Protein AF-A0A357TEI5-F1 (afdb_monomer)

Structure (mmCIF, N/CA/C/O backbone):
data_AF-A0A357TEI5-F1
#
_entry.id   AF-A0A357TEI5-F1
#
loop_
_atom_site.group_PDB
_atom_site.id
_atom_site.type_symbol
_atom_site.label_atom_id
_atom_site.label_alt_id
_atom_site.label_comp_id
_atom_site.label_asym_id
_atom_site.label_entity_id
_atom_site.label_seq_id
_atom_site.pdbx_PDB_ins_code
_atom_site.Cartn_x
_atom_site.Cartn_y
_atom_site.Cartn_z
_atom_site.occupancy
_atom_site.B_iso_or_equiv
_atom_site.auth_seq_id
_atom_site.auth_comp_id
_atom_site.auth_asym_id
_atom_site.auth_atom_id
_atom_site.pdbx_PDB_model_num
ATOM 1 N N . MET A 1 1 ? 3.317 -2.578 17.917 1.00 68.00 1 MET A N 1
ATOM 2 C CA . MET A 1 1 ? 2.666 -2.015 16.710 1.00 68.00 1 MET A CA 1
ATOM 3 C C . MET A 1 1 ? 1.434 -1.267 17.179 1.00 68.00 1 MET A C 1
ATOM 5 O O . MET A 1 1 ? 0.611 -1.862 17.867 1.00 68.00 1 MET A O 1
ATOM 9 N N . PHE A 1 2 ? 1.323 0.017 16.832 1.00 76.81 2 PHE A N 1
ATOM 10 C CA . PHE A 1 2 ? 0.254 0.915 17.295 1.00 76.81 2 PHE A CA 1
ATOM 11 C C . PHE A 1 2 ? 0.151 0.992 18.827 1.00 76.81 2 PHE A C 1
ATOM 13 O O . PHE A 1 2 ? -0.936 0.864 19.393 1.00 76.81 2 PHE A O 1
ATOM 20 N N . ASP A 1 3 ? 1.281 1.166 19.513 1.00 78.12 3 ASP A N 1
ATOM 21 C CA . ASP A 1 3 ? 1.362 1.001 20.970 1.00 78.12 3 ASP A CA 1
ATOM 22 C C . ASP A 1 3 ? 0.471 2.014 21.708 1.00 78.12 3 ASP A C 1
ATOM 24 O O . ASP A 1 3 ? -0.336 1.627 22.551 1.00 78.12 3 ASP A O 1
ATOM 28 N N . ALA A 1 4 ? 0.489 3.287 21.294 1.00 80.00 4 ALA A N 1
ATOM 29 C CA . ALA A 1 4 ? -0.353 4.334 21.880 1.00 80.00 4 ALA A CA 1
ATOM 30 C C . ALA A 1 4 ? -1.865 4.073 21.709 1.00 80.00 4 ALA A C 1
ATOM 32 O O . ALA A 1 4 ? -2.655 4.328 22.623 1.00 80.00 4 ALA A O 1
ATOM 33 N N . LEU A 1 5 ? -2.284 3.551 20.549 1.00 84.31 5 LEU A N 1
ATOM 34 C CA . LEU A 1 5 ? -3.676 3.158 20.310 1.00 84.31 5 LEU A CA 1
ATOM 35 C C . LEU A 1 5 ? -4.036 1.932 21.159 1.00 84.31 5 LEU A C 1
ATOM 37 O O . LEU A 1 5 ? -5.081 1.907 21.809 1.00 84.31 5 LEU A O 1
ATOM 41 N N . SER A 1 6 ? -3.146 0.940 21.186 1.00 86.88 6 SER A N 1
ATOM 42 C CA . SER A 1 6 ? -3.325 -0.309 21.923 1.00 86.88 6 SER A CA 1
ATOM 43 C C . SER A 1 6 ? -3.470 -0.066 23.423 1.00 86.88 6 SER A C 1
ATOM 45 O O . SER A 1 6 ? -4.385 -0.611 24.035 1.00 86.88 6 SER A O 1
ATOM 47 N N . GLU A 1 7 ? -2.641 0.791 24.019 1.00 87.62 7 GLU A N 1
ATOM 48 C CA . GLU A 1 7 ? -2.726 1.147 25.439 1.00 87.62 7 GLU A CA 1
ATOM 49 C C . GLU A 1 7 ? -4.058 1.817 25.793 1.00 87.62 7 GLU A C 1
ATOM 51 O O . GLU A 1 7 ? -4.711 1.439 26.773 1.00 87.62 7 GLU A O 1
ATOM 56 N N . LYS A 1 8 ? -4.502 2.780 24.974 1.00 88.12 8 LYS A N 1
ATOM 57 C CA . LYS A 1 8 ? -5.782 3.472 25.183 1.00 88.12 8 LYS A CA 1
ATOM 58 C C . LYS A 1 8 ? -6.962 2.511 25.068 1.00 88.12 8 LYS A C 1
ATOM 60 O O . LYS A 1 8 ? -7.810 2.488 25.959 1.00 88.12 8 LYS A O 1
ATOM 65 N N . LEU A 1 9 ? -6.982 1.666 24.035 1.00 88.56 9 LEU A N 1
ATOM 66 C CA . LEU A 1 9 ? -8.026 0.652 23.863 1.00 88.56 9 LEU A CA 1
ATOM 67 C C . LEU A 1 9 ? -8.024 -0.362 25.011 1.00 88.56 9 LEU A C 1
ATOM 69 O O . LEU A 1 9 ? -9.081 -0.672 25.555 1.00 88.56 9 LEU A O 1
ATOM 73 N N . GLN A 1 10 ? -6.854 -0.838 25.446 1.00 89.75 10 GLN A N 1
ATOM 74 C CA . GLN A 1 10 ? -6.745 -1.757 26.581 1.00 89.75 10 GLN A CA 1
ATOM 75 C C . GLN A 1 10 ? -7.276 -1.143 27.879 1.00 89.75 10 GLN A C 1
ATOM 77 O O . GLN A 1 10 ? -7.926 -1.843 28.658 1.00 89.75 10 GLN A O 1
ATOM 82 N N . LYS A 1 11 ? -7.028 0.150 28.118 1.00 89.06 11 LYS A N 1
ATOM 83 C CA . LYS A 1 11 ? -7.585 0.867 29.270 1.00 89.06 11 LYS A CA 1
ATOM 84 C C . LYS A 1 11 ? -9.114 0.890 29.215 1.00 89.06 11 LYS A C 1
ATOM 86 O O . LYS A 1 11 ? -9.754 0.479 30.182 1.00 89.06 11 LYS A O 1
ATOM 91 N N . THR A 1 12 ? -9.695 1.267 28.078 1.00 87.44 12 THR A N 1
ATOM 92 C CA . THR A 1 12 ? -11.155 1.276 27.903 1.00 87.44 12 THR A CA 1
ATOM 93 C C . THR A 1 12 ? -11.754 -0.132 28.023 1.00 87.44 12 THR A C 1
ATOM 95 O O . THR A 1 12 ? -12.790 -0.318 28.658 1.00 87.44 12 THR A O 1
ATOM 98 N N . PHE A 1 13 ? -11.076 -1.165 27.511 1.00 88.88 13 PHE A N 1
ATOM 99 C CA . PHE A 1 13 ? -11.525 -2.557 27.638 1.00 88.88 13 PHE A CA 1
ATOM 100 C C . PHE A 1 13 ? -11.488 -3.068 29.080 1.00 88.88 13 PHE A C 1
ATOM 102 O O . PHE A 1 13 ? -12.386 -3.807 29.484 1.00 88.88 13 PHE A O 1
ATOM 109 N N . LYS A 1 14 ? -10.486 -2.676 29.877 1.00 86.94 14 LYS A N 1
ATOM 110 C CA . LYS A 1 14 ? -10.439 -3.000 31.313 1.00 86.94 14 LYS A CA 1
ATOM 111 C C . LYS A 1 14 ? -11.629 -2.392 32.054 1.00 86.94 14 LYS A C 1
ATOM 113 O O . LYS A 1 14 ? -12.269 -3.099 32.828 1.00 86.94 14 LYS A O 1
ATOM 118 N N . ASN A 1 15 ? -11.955 -1.132 31.764 1.00 84.38 15 ASN A N 1
ATOM 119 C CA . ASN A 1 15 ? -13.104 -0.452 32.360 1.00 84.38 15 ASN A CA 1
ATOM 120 C C . ASN A 1 15 ? -14.417 -1.166 32.008 1.00 84.38 15 ASN A C 1
ATOM 122 O O . ASN A 1 15 ? -15.199 -1.478 32.901 1.00 84.38 15 ASN A O 1
ATOM 126 N N . LEU A 1 16 ? -14.616 -1.518 30.733 1.00 83.44 16 LEU A N 1
ATOM 127 C CA . LEU A 1 16 ? -15.805 -2.242 30.267 1.00 83.44 16 LEU A CA 1
ATOM 128 C C . LEU A 1 16 ? -15.968 -3.623 30.915 1.00 83.44 16 LEU A C 1
ATOM 130 O O . LEU A 1 16 ? -17.075 -3.994 31.299 1.00 83.44 16 LEU A O 1
ATOM 134 N N . ARG A 1 17 ? -14.879 -4.389 31.060 1.00 82.19 17 ARG A N 1
ATOM 135 C CA . ARG A 1 17 ? -14.908 -5.728 31.681 1.00 82.19 17 ARG A CA 1
ATOM 136 C C . ARG A 1 17 ? -15.215 -5.698 33.177 1.00 82.19 17 ARG A C 1
ATOM 138 O O . ARG A 1 17 ? -15.738 -6.678 33.695 1.00 82.19 17 ARG A O 1
ATOM 145 N N . GLY A 1 18 ? -14.886 -4.605 33.865 1.00 78.44 18 GLY A N 1
ATOM 146 C CA . GLY A 1 18 ? -15.150 -4.435 35.297 1.00 78.44 18 GLY A CA 1
ATOM 147 C C . GLY A 1 18 ? -16.616 -4.146 35.641 1.00 78.44 18 GLY A C 1
ATOM 148 O O . GLY A 1 18 ? -16.972 -4.132 36.818 1.00 78.44 18 GLY A O 1
ATOM 149 N N . LEU A 1 19 ? -17.474 -3.912 34.642 1.00 71.62 19 LEU A N 1
ATOM 150 C CA . LEU A 1 19 ? -18.879 -3.567 34.850 1.00 71.62 19 LEU A CA 1
ATOM 151 C C . LEU A 1 19 ? -19.749 -4.828 34.976 1.00 71.62 19 LEU A C 1
ATOM 153 O O . LEU A 1 19 ? -19.873 -5.609 34.037 1.00 71.62 19 LEU A O 1
ATOM 157 N N . GLY A 1 20 ? -20.411 -4.993 36.128 1.00 68.00 20 GLY A N 1
ATOM 158 C CA . GLY A 1 20 ? -21.360 -6.093 36.370 1.00 68.00 20 GLY A CA 1
ATOM 159 C C . GLY A 1 20 ? -22.725 -5.927 35.682 1.00 68.00 20 GLY A C 1
ATOM 160 O O . GLY A 1 20 ? -23.444 -6.903 35.495 1.00 68.00 20 GLY A O 1
ATOM 161 N N . LYS A 1 21 ? -23.082 -4.699 35.286 1.00 72.44 21 LYS A N 1
ATOM 162 C CA . LYS A 1 21 ? -24.227 -4.375 34.422 1.00 72.44 21 LYS A CA 1
ATOM 163 C C . LYS A 1 21 ? -23.840 -3.246 33.478 1.00 72.44 21 LYS A C 1
ATOM 165 O O . LYS A 1 21 ? -23.142 -2.313 33.875 1.00 72.44 21 LYS A O 1
ATOM 170 N N . ILE A 1 22 ? -24.328 -3.323 32.246 1.00 75.25 22 ILE A N 1
ATOM 171 C CA . ILE A 1 22 ? -24.156 -2.273 31.247 1.00 75.25 22 ILE A CA 1
ATOM 172 C C . ILE A 1 22 ? -25.401 -1.380 31.241 1.00 75.25 22 ILE A C 1
ATOM 174 O O . ILE A 1 22 ? -26.525 -1.871 31.172 1.00 75.25 22 ILE A O 1
ATOM 178 N N . SER A 1 23 ? -25.187 -0.067 31.310 1.00 77.31 23 SER A N 1
ATOM 179 C CA . SER A 1 23 ? -26.190 0.963 31.032 1.00 77.31 23 SER A CA 1
ATOM 180 C C . SER A 1 23 ? -25.823 1.703 29.747 1.00 77.31 23 SER A C 1
ATOM 182 O O . SER A 1 23 ? -24.646 1.768 29.381 1.00 77.31 23 SER A O 1
ATOM 184 N N . GLU A 1 24 ? -26.803 2.331 29.094 1.00 80.06 24 GLU A N 1
ATOM 185 C CA . GLU A 1 24 ? -26.549 3.164 27.910 1.00 80.06 24 GLU A CA 1
ATOM 186 C C . GLU A 1 24 ? -25.508 4.261 28.174 1.00 80.06 24 GLU A C 1
ATOM 188 O O . GLU A 1 24 ? -24.675 4.544 27.312 1.00 80.06 24 GLU A O 1
ATOM 193 N N . SER A 1 25 ? -25.510 4.842 29.382 1.00 83.06 25 SER A N 1
ATOM 194 C CA . SER A 1 25 ? -24.542 5.867 29.786 1.00 83.06 25 SER A CA 1
ATOM 195 C C . SER A 1 25 ? -23.104 5.344 29.768 1.00 83.06 25 SER A C 1
ATOM 197 O O . SER A 1 25 ? -22.224 5.994 29.208 1.00 83.06 25 SER A O 1
ATOM 199 N N . ASN A 1 26 ? -22.874 4.148 30.317 1.00 80.94 26 ASN A N 1
ATOM 200 C CA . ASN A 1 26 ? -21.537 3.563 30.433 1.00 80.94 26 ASN A CA 1
ATOM 201 C C . ASN A 1 26 ? -20.999 3.134 29.060 1.00 80.94 26 ASN A C 1
ATOM 203 O O . ASN A 1 26 ? -19.808 3.288 28.777 1.00 80.94 26 ASN A O 1
ATOM 207 N N . VAL A 1 27 ? -21.880 2.636 28.179 1.00 83.50 27 VAL A N 1
ATOM 208 C CA . VAL A 1 27 ? -21.525 2.355 26.778 1.00 83.50 27 VAL A CA 1
ATOM 209 C C . VAL A 1 27 ? -21.144 3.646 26.068 1.00 83.50 27 VAL A C 1
ATOM 211 O O . VAL A 1 27 ? -20.096 3.704 25.433 1.00 83.50 27 VAL A O 1
ATOM 214 N N . ALA A 1 28 ? -21.959 4.696 26.186 1.00 86.75 28 ALA A N 1
ATOM 215 C CA . ALA A 1 28 ? -21.708 5.964 25.510 1.00 86.75 28 ALA A CA 1
ATOM 216 C C . ALA A 1 28 ? -20.372 6.601 25.927 1.00 86.75 28 ALA A C 1
ATOM 218 O O . ALA A 1 28 ? -19.643 7.102 25.069 1.00 86.75 28 ALA A O 1
ATOM 219 N N . GLU A 1 29 ? -20.031 6.551 27.216 1.00 87.75 29 GLU A N 1
ATOM 220 C CA . GLU A 1 29 ? -18.744 7.025 27.732 1.00 87.75 29 GLU A CA 1
ATOM 221 C C . GLU A 1 29 ? -17.574 6.205 27.173 1.00 87.75 29 GLU A C 1
ATOM 223 O O . GLU A 1 29 ? -16.642 6.769 26.599 1.00 87.75 29 GLU A O 1
ATOM 228 N N . SER A 1 30 ? -17.668 4.875 27.222 1.00 88.69 30 SER A N 1
ATOM 229 C CA . SER A 1 30 ? -16.620 3.988 26.701 1.00 88.69 30 SER A CA 1
ATOM 230 C C . SER A 1 30 ? -16.404 4.184 25.197 1.00 88.69 30 SER A C 1
ATOM 232 O O . SER A 1 30 ? -15.274 4.287 24.728 1.00 88.69 30 SER A O 1
ATOM 234 N N . LEU A 1 31 ? -17.481 4.312 24.418 1.00 90.62 31 LEU A N 1
ATOM 235 C CA . LEU A 1 31 ? -17.389 4.584 22.982 1.00 90.62 31 LEU A CA 1
ATOM 236 C C . LEU A 1 31 ? -16.794 5.962 22.683 1.00 90.62 31 LEU A C 1
ATOM 238 O O . LEU A 1 31 ? -16.128 6.136 21.662 1.00 90.62 31 LEU A O 1
ATOM 242 N N . ARG A 1 32 ? -16.991 6.944 23.568 1.00 92.25 32 ARG A N 1
ATOM 243 C CA . ARG A 1 32 ? -16.325 8.243 23.454 1.00 92.25 32 ARG A CA 1
ATOM 244 C C . ARG A 1 32 ? -14.817 8.107 23.653 1.00 92.25 32 ARG A C 1
ATOM 246 O O . ARG A 1 32 ? -14.075 8.702 22.875 1.00 92.25 32 ARG A O 1
ATOM 253 N N . GLU A 1 33 ? -14.366 7.317 24.624 1.00 91.00 33 GLU A N 1
ATOM 254 C CA . GLU A 1 33 ? -12.936 7.037 24.818 1.00 91.00 33 GLU A CA 1
ATOM 255 C C . GLU A 1 33 ? -12.326 6.319 23.611 1.00 91.00 33 GLU A C 1
ATOM 257 O O . GLU A 1 33 ? -11.293 6.754 23.104 1.00 91.00 33 GLU A O 1
ATOM 262 N N . VAL A 1 34 ? -12.997 5.283 23.089 1.00 92.19 34 VAL A N 1
ATOM 263 C CA . VAL A 1 34 ? -12.555 4.575 21.873 1.00 92.19 34 VAL A CA 1
ATOM 264 C C . VAL A 1 34 ? -12.448 5.544 20.699 1.00 92.19 34 VAL A C 1
ATOM 266 O O . VAL A 1 34 ? -11.454 5.538 19.978 1.00 92.19 34 VAL A O 1
ATOM 269 N N . ARG A 1 35 ? -13.438 6.428 20.525 1.00 93.44 35 ARG A N 1
ATOM 270 C CA . ARG A 1 35 ? -13.402 7.448 19.473 1.00 93.44 35 ARG A CA 1
ATOM 271 C C . ARG A 1 35 ? -12.189 8.361 19.609 1.00 93.44 35 ARG A C 1
ATOM 273 O O . ARG A 1 35 ? -11.538 8.634 18.608 1.00 93.44 35 ARG A O 1
ATOM 280 N N . MET A 1 36 ? -11.905 8.841 20.819 1.00 92.38 36 MET A N 1
ATOM 281 C CA . MET A 1 36 ? -10.741 9.693 21.070 1.00 92.38 36 MET A CA 1
ATOM 282 C C . MET A 1 36 ? -9.441 8.944 20.785 1.00 92.38 36 MET A C 1
ATOM 284 O O . MET A 1 36 ? -8.581 9.487 20.108 1.00 92.38 36 MET A O 1
ATOM 288 N N . ALA A 1 37 ? -9.335 7.679 21.195 1.00 91.25 37 ALA A N 1
ATOM 289 C CA . ALA A 1 37 ? -8.168 6.852 20.905 1.00 91.25 37 ALA A CA 1
ATOM 290 C C . ALA A 1 37 ? -7.918 6.699 19.396 1.00 91.25 37 ALA A C 1
ATOM 292 O O . ALA A 1 37 ? -6.781 6.834 18.955 1.00 91.25 37 ALA A O 1
ATOM 293 N N . LEU A 1 38 ? -8.974 6.478 18.603 1.00 90.06 38 LEU A N 1
ATOM 294 C CA . LEU A 1 38 ? -8.880 6.406 17.142 1.00 90.06 38 LEU A CA 1
ATOM 295 C C . LEU A 1 38 ? -8.451 7.746 16.527 1.00 90.06 38 LEU A C 1
ATOM 297 O O . LEU A 1 38 ? -7.591 7.776 15.654 1.00 90.06 38 LEU A O 1
ATOM 301 N N . LEU A 1 39 ? -9.023 8.863 16.980 1.00 89.75 39 LEU A N 1
ATOM 302 C CA . LEU A 1 39 ? -8.655 10.187 16.467 1.00 89.75 39 LEU A CA 1
ATOM 303 C C . LEU A 1 39 ? -7.216 10.568 16.833 1.00 89.75 39 LEU A C 1
ATOM 305 O O . LEU A 1 39 ? -6.497 11.081 15.984 1.00 89.75 39 LEU A O 1
ATOM 309 N N . ASP A 1 40 ? -6.780 10.260 18.054 1.00 87.50 40 ASP A N 1
ATOM 310 C CA . ASP A 1 40 ? -5.398 10.463 18.503 1.00 87.50 40 ASP A CA 1
ATOM 311 C C . ASP A 1 40 ? -4.407 9.573 17.735 1.00 87.50 40 ASP A C 1
ATOM 313 O O . ASP A 1 40 ? -3.217 9.875 17.658 1.00 87.50 40 ASP A O 1
ATOM 317 N N . ALA A 1 41 ? -4.904 8.473 17.167 1.00 86.38 41 ALA A N 1
ATOM 318 C CA . ALA A 1 41 ? -4.175 7.592 16.271 1.00 86.38 41 ALA A CA 1
ATOM 319 C C . ALA A 1 41 ? -4.186 8.070 14.798 1.00 86.38 41 ALA A C 1
ATOM 321 O O . ALA A 1 41 ? -3.805 7.319 13.899 1.00 86.38 41 ALA A O 1
ATOM 322 N N . ASP A 1 42 ? -4.635 9.302 14.542 1.00 87.00 42 ASP A N 1
ATOM 323 C CA . ASP A 1 42 ? -4.824 9.908 13.219 1.00 87.00 42 ASP A CA 1
ATOM 324 C C . ASP A 1 42 ? -5.751 9.118 12.281 1.00 87.00 42 ASP A C 1
ATOM 326 O O . ASP A 1 42 ? -5.658 9.217 11.054 1.00 87.00 42 ASP A O 1
ATOM 330 N N . VAL A 1 43 ? -6.687 8.342 12.837 1.00 87.88 43 VAL A N 1
ATOM 331 C CA . VAL A 1 43 ? -7.768 7.743 12.047 1.00 87.88 43 VAL A CA 1
ATOM 332 C C . VAL A 1 43 ? -8.629 8.865 11.469 1.00 87.88 43 VAL A C 1
ATOM 334 O O . VAL A 1 43 ? -8.915 9.878 12.119 1.00 87.88 43 VAL A O 1
ATOM 337 N N . ASN A 1 44 ? -9.069 8.693 10.225 1.00 87.69 44 ASN A N 1
ATOM 338 C CA . ASN A 1 44 ? -9.933 9.659 9.571 1.00 87.69 44 ASN A CA 1
ATOM 339 C C . ASN A 1 44 ? -11.222 9.882 10.373 1.00 87.69 44 ASN A C 1
ATOM 341 O O . ASN A 1 44 ? -11.892 8.939 10.795 1.00 87.69 44 ASN A O 1
ATOM 345 N N . PHE A 1 45 ? -11.607 11.148 10.539 1.00 88.88 45 PHE A N 1
ATOM 346 C CA . PHE A 1 45 ? -12.772 11.518 11.341 1.00 88.88 45 PHE A CA 1
ATOM 347 C C . PHE A 1 45 ? -14.072 10.835 10.892 1.00 88.88 45 PHE A C 1
ATOM 349 O O . PHE A 1 45 ? -14.876 10.435 11.740 1.00 88.88 45 PHE A O 1
ATOM 356 N N . LYS A 1 46 ? -14.298 10.701 9.576 1.00 89.06 46 LYS A N 1
ATOM 357 C CA . LYS A 1 46 ? -15.499 10.047 9.037 1.00 89.06 46 LYS A CA 1
ATOM 358 C C . LYS A 1 46 ? -15.491 8.557 9.371 1.00 89.06 46 LYS A C 1
ATOM 360 O O . LYS A 1 46 ? -16.490 8.070 9.893 1.00 89.06 46 LYS A O 1
ATOM 365 N N . VAL A 1 47 ? -14.346 7.898 9.187 1.00 90.06 47 VAL A N 1
ATOM 366 C CA . VAL A 1 47 ? -14.140 6.475 9.499 1.00 90.06 47 VAL A CA 1
ATOM 367 C C . VAL A 1 47 ? -14.349 6.212 10.990 1.00 90.06 47 VAL A C 1
ATOM 369 O O . VAL A 1 47 ? -15.159 5.367 11.359 1.00 90.06 47 VAL A O 1
ATOM 372 N N . ALA A 1 48 ? -13.720 7.001 11.868 1.00 92.00 48 ALA A N 1
ATOM 373 C CA . ALA A 1 48 ? -13.904 6.878 13.314 1.00 92.00 48 ALA A CA 1
ATOM 374 C C . ALA A 1 48 ? -15.371 7.098 13.728 1.00 92.00 48 ALA A C 1
ATOM 376 O O . ALA A 1 48 ? -15.897 6.388 14.583 1.00 92.00 48 ALA A O 1
ATOM 377 N N . LYS A 1 49 ? -16.069 8.065 13.115 1.00 92.25 49 LYS A N 1
ATOM 378 C CA . LYS A 1 49 ? -17.494 8.314 13.381 1.00 92.25 49 LYS A CA 1
ATOM 379 C C . LYS A 1 49 ? -18.373 7.139 12.935 1.00 92.25 49 LYS A C 1
ATOM 381 O O . LYS A 1 49 ? -19.265 6.751 13.687 1.00 92.25 49 LYS A O 1
ATOM 386 N N . GLN A 1 50 ? -18.138 6.597 11.741 1.00 92.31 50 GLN A N 1
ATOM 387 C CA . GLN A 1 50 ? -18.879 5.454 11.197 1.00 92.31 50 GLN A CA 1
ATOM 388 C C . GLN A 1 50 ? -18.647 4.196 12.035 1.00 92.31 50 GLN A C 1
ATOM 390 O O . GLN A 1 50 ? -19.615 3.561 12.448 1.00 92.31 50 GLN A O 1
ATOM 395 N N . PHE A 1 51 ? -17.390 3.908 12.376 1.00 93.81 51 PHE A N 1
ATOM 396 C CA . PHE A 1 51 ? -17.003 2.809 13.257 1.00 93.81 51 PHE A CA 1
ATOM 397 C C . PHE A 1 51 ? -17.758 2.852 14.590 1.00 93.81 51 PHE A C 1
ATOM 399 O O . PHE A 1 51 ? -18.420 1.889 14.967 1.00 93.81 51 PHE A O 1
ATOM 406 N N . ILE A 1 52 ? -17.737 3.996 15.282 1.00 94.56 52 ILE A N 1
ATOM 407 C CA . ILE A 1 52 ? -18.442 4.144 16.563 1.00 94.56 52 ILE A CA 1
ATOM 408 C C . ILE A 1 52 ? -19.957 3.992 16.400 1.00 94.56 52 ILE A C 1
ATOM 410 O O . ILE A 1 52 ? -20.605 3.444 17.289 1.00 94.56 52 ILE A O 1
ATOM 414 N N . GLY A 1 53 ? -20.523 4.442 15.277 1.00 93.44 53 GLY A N 1
ATOM 415 C CA . GLY A 1 53 ? -21.930 4.216 14.944 1.00 93.44 53 GLY A CA 1
ATOM 416 C C . GLY A 1 53 ? -22.277 2.727 14.879 1.00 93.44 53 GLY A C 1
ATOM 417 O O . GLY A 1 53 ? -23.184 2.293 15.588 1.00 93.44 53 GLY A O 1
ATOM 418 N N . ARG A 1 54 ? -21.500 1.946 14.113 1.00 92.69 54 ARG A N 1
ATOM 419 C CA . ARG A 1 54 ? -21.680 0.489 13.969 1.00 92.69 54 ARG A CA 1
ATOM 420 C C . ARG A 1 54 ? -21.523 -0.249 15.296 1.00 92.69 54 ARG A C 1
ATOM 422 O O . ARG A 1 54 ? -22.352 -1.086 15.647 1.00 92.69 54 ARG A O 1
ATOM 429 N N . VAL A 1 55 ? -20.495 0.101 16.074 1.00 92.75 55 VAL A N 1
ATOM 430 C CA . VAL A 1 55 ? -20.279 -0.488 17.404 1.00 92.75 55 VAL A CA 1
ATOM 431 C C . VAL A 1 55 ? -21.445 -0.160 18.335 1.00 92.75 55 VAL A C 1
ATOM 433 O O . VAL A 1 55 ? -21.914 -1.047 19.042 1.00 92.75 55 VAL A O 1
ATOM 436 N N . LYS A 1 56 ? -21.932 1.089 18.346 1.00 90.44 56 LYS A N 1
ATOM 437 C CA . LYS A 1 56 ? -23.048 1.508 19.207 1.00 90.44 56 LYS A CA 1
ATOM 438 C C . LYS A 1 56 ? -24.321 0.724 18.900 1.00 90.44 56 LYS A C 1
ATOM 440 O O . LYS A 1 56 ? -2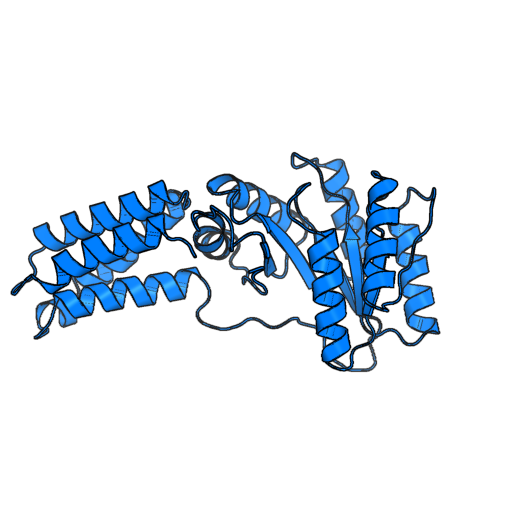4.976 0.264 19.828 1.00 9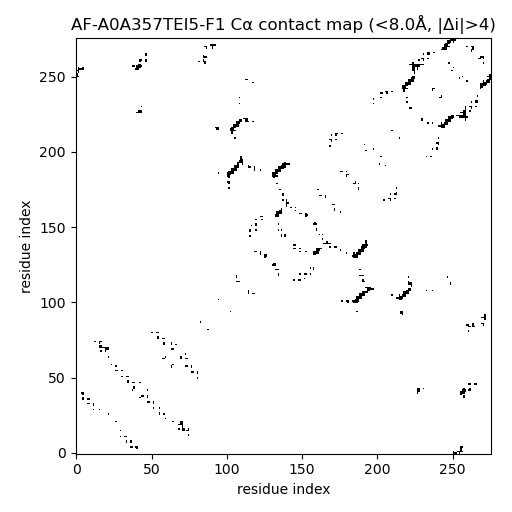0.44 56 LYS A O 1
ATOM 445 N N . GLU A 1 57 ? -24.654 0.583 17.623 1.00 89.62 57 GLU A N 1
ATOM 446 C CA . GLU A 1 57 ? -25.832 -0.161 17.173 1.00 89.62 57 GLU A CA 1
ATOM 447 C C . GLU A 1 57 ? -25.782 -1.620 17.644 1.00 89.62 57 GLU A C 1
ATOM 449 O O . GLU A 1 57 ? -26.723 -2.101 18.270 1.00 89.62 57 GLU A O 1
ATOM 454 N N . LYS A 1 58 ? -24.638 -2.291 17.460 1.00 88.50 58 LYS A N 1
ATOM 455 C CA . LYS A 1 58 ? -24.433 -3.673 17.917 1.00 88.50 58 LYS A CA 1
ATOM 456 C C . LYS A 1 58 ? -24.418 -3.802 19.441 1.00 88.50 58 LYS A C 1
ATOM 458 O O . LYS A 1 58 ? -24.965 -4.757 19.981 1.00 88.50 58 LYS A O 1
ATOM 463 N N . ALA A 1 59 ? -23.798 -2.854 20.143 1.00 85.44 59 ALA A N 1
ATOM 464 C CA . ALA A 1 59 ? -23.654 -2.883 21.599 1.00 85.44 59 ALA A CA 1
ATOM 465 C C . ALA A 1 59 ? -24.976 -2.654 22.349 1.00 85.44 59 ALA A C 1
ATOM 467 O O . ALA A 1 59 ? -25.107 -3.103 23.485 1.00 85.44 59 ALA A O 1
ATOM 468 N N . LEU A 1 60 ? -25.936 -1.959 21.730 1.00 82.94 60 LEU A N 1
ATOM 469 C CA . LEU A 1 60 ? -27.281 -1.738 22.275 1.00 82.94 60 LEU A CA 1
ATOM 470 C C . LEU A 1 60 ? -28.296 -2.804 21.827 1.00 82.94 60 LEU A C 1
ATOM 472 O O . LEU A 1 60 ? -29.467 -2.710 22.185 1.00 82.94 60 LEU A O 1
ATOM 476 N N . GLY A 1 61 ? -27.868 -3.814 21.064 1.00 81.81 61 GLY A N 1
ATOM 477 C CA . GLY A 1 61 ? -28.722 -4.933 20.676 1.00 81.81 61 GLY A CA 1
ATOM 478 C C . GLY A 1 61 ? -29.171 -5.768 21.881 1.00 81.81 61 GLY A C 1
ATOM 479 O O . GLY A 1 61 ? -28.416 -5.957 22.839 1.00 81.81 61 GLY A O 1
ATOM 480 N N . GLU A 1 62 ? -30.393 -6.307 21.818 1.00 70.12 62 GLU A N 1
ATOM 481 C CA . GLU A 1 62 ? -31.007 -7.071 22.918 1.00 70.12 62 GLU A CA 1
ATOM 482 C C . GLU A 1 62 ? -30.147 -8.262 23.377 1.00 70.12 62 GLU A C 1
ATOM 484 O O . GLU A 1 62 ? -30.042 -8.525 24.576 1.00 70.12 62 GLU A O 1
ATOM 489 N N . GLU A 1 63 ? -29.446 -8.925 22.450 1.00 72.00 63 GLU A N 1
ATOM 490 C CA . GLU A 1 63 ? -28.538 -10.042 22.749 1.00 72.00 63 GLU A CA 1
ATOM 491 C C . GLU A 1 63 ? -27.378 -9.652 23.681 1.00 72.00 63 GLU A C 1
ATOM 493 O O . GLU A 1 63 ? -26.922 -10.462 24.491 1.00 72.00 63 GLU A O 1
ATOM 498 N N . VAL A 1 64 ? -26.891 -8.410 23.597 1.00 75.25 64 VAL A N 1
ATOM 499 C CA . VAL A 1 64 ? -25.783 -7.923 24.433 1.00 75.25 64 VAL A CA 1
ATOM 500 C C . VAL A 1 64 ? -26.280 -7.598 25.835 1.00 75.25 64 VAL A C 1
ATOM 502 O O . VAL A 1 64 ? -25.627 -7.955 26.815 1.00 75.25 64 VAL A O 1
ATOM 505 N N . ILE A 1 65 ? -27.445 -6.954 25.933 1.00 72.31 65 ILE A N 1
ATOM 506 C CA . ILE A 1 65 ? -28.054 -6.552 27.208 1.00 72.31 65 ILE A CA 1
ATOM 507 C C . ILE A 1 65 ? -28.452 -7.785 28.032 1.00 72.31 65 ILE A C 1
ATOM 509 O O . ILE A 1 65 ? -28.288 -7.786 29.252 1.00 72.31 65 ILE A O 1
ATOM 513 N N . ALA A 1 66 ? -28.924 -8.845 27.370 1.00 73.62 66 ALA A N 1
ATOM 514 C CA . ALA A 1 66 ? -29.295 -10.107 28.006 1.00 73.62 66 ALA A CA 1
ATOM 515 C C . ALA A 1 66 ? -28.095 -11.016 28.356 1.00 73.62 66 ALA A C 1
ATOM 517 O O . ALA A 1 66 ? -28.276 -12.050 29.002 1.00 73.62 66 ALA A O 1
ATOM 518 N N . SER A 1 67 ? -26.872 -10.660 27.942 1.00 78.25 67 SER A N 1
ATOM 519 C CA . SER A 1 67 ? -25.674 -11.475 28.162 1.00 78.25 67 SER A CA 1
ATOM 520 C C . SER A 1 67 ? -25.237 -11.510 29.630 1.00 78.25 67 SER A C 1
ATOM 522 O O . SER A 1 67 ? -25.331 -10.527 30.362 1.00 78.25 67 SER A O 1
ATOM 524 N N . ILE A 1 68 ? -24.662 -12.644 30.041 1.00 78.00 68 ILE A N 1
ATOM 525 C CA . ILE A 1 68 ? -24.083 -12.857 31.378 1.00 78.00 68 ILE A CA 1
ATOM 526 C C . ILE A 1 68 ? -22.795 -12.028 31.564 1.00 78.00 68 ILE A C 1
ATOM 528 O O . ILE A 1 68 ? -22.446 -11.662 32.685 1.00 78.00 68 ILE A O 1
ATOM 532 N N . GLN A 1 69 ? -22.084 -11.711 30.473 1.00 84.50 69 GLN A N 1
ATOM 533 C CA . GLN A 1 69 ? -20.843 -10.921 30.483 1.00 84.50 69 GLN A CA 1
ATOM 534 C C . GLN A 1 69 ? -20.893 -9.788 29.444 1.00 84.50 69 GLN A C 1
ATOM 536 O O . GLN A 1 69 ? -20.159 -9.800 28.449 1.00 84.50 69 GLN A O 1
ATOM 541 N N . PRO A 1 70 ? -21.747 -8.779 29.662 1.00 82.12 70 PRO A N 1
ATOM 542 C CA . PRO A 1 70 ? -22.045 -7.768 28.652 1.00 82.12 70 PRO A CA 1
ATOM 543 C C . PRO A 1 70 ? -20.820 -6.893 28.313 1.00 82.12 70 PRO A C 1
ATOM 545 O O . PRO A 1 70 ? -20.605 -6.554 27.152 1.00 82.12 70 PRO A O 1
ATOM 548 N N . GLY A 1 71 ? -19.932 -6.621 29.278 1.00 84.56 71 GLY A N 1
ATOM 549 C CA . GLY A 1 71 ? -18.669 -5.914 29.026 1.00 84.56 71 GLY A CA 1
ATOM 550 C C . GLY A 1 71 ? -17.721 -6.657 28.076 1.00 84.56 71 GLY A C 1
ATOM 551 O O . GLY A 1 71 ? -17.139 -6.052 27.176 1.00 84.56 71 GLY A O 1
ATOM 552 N N . GLN A 1 72 ? -17.601 -7.981 28.219 1.00 86.06 72 GLN A N 1
ATOM 553 C CA . GLN A 1 72 ? -16.775 -8.803 27.329 1.00 86.06 72 GLN A CA 1
ATOM 554 C C . GLN A 1 72 ? -17.370 -8.871 25.917 1.00 86.06 72 GLN A C 1
ATOM 556 O O . GLN A 1 72 ? -16.624 -8.845 24.937 1.00 86.06 72 GLN A O 1
ATOM 561 N N . GLN A 1 73 ? -18.700 -8.900 25.810 1.00 87.25 73 GLN A N 1
ATOM 562 C CA . GLN A 1 73 ? -19.395 -8.878 24.527 1.00 87.25 73 GLN A CA 1
ATOM 563 C C . GLN A 1 73 ? -19.156 -7.563 23.771 1.00 87.25 73 GLN A C 1
ATOM 565 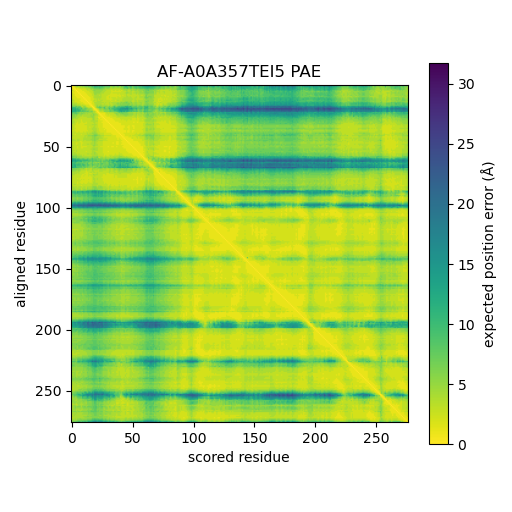O O . GLN A 1 73 ? -18.891 -7.592 22.574 1.00 87.25 73 GLN A O 1
ATOM 570 N N . ILE A 1 74 ? -19.154 -6.417 24.457 1.00 87.50 74 ILE A N 1
ATOM 571 C CA . ILE A 1 74 ? -18.819 -5.125 23.832 1.00 87.50 74 ILE A CA 1
ATOM 572 C C . ILE A 1 74 ? -17.370 -5.113 23.338 1.00 87.50 74 ILE A C 1
ATOM 574 O O . ILE A 1 74 ? -17.108 -4.677 22.220 1.00 87.50 74 ILE A O 1
ATOM 578 N N . VAL A 1 75 ? -16.423 -5.621 24.135 1.00 89.31 75 VAL A N 1
ATOM 579 C CA . VAL A 1 75 ? -15.019 -5.734 23.704 1.00 89.31 75 VAL A CA 1
ATOM 580 C C . VAL A 1 75 ? -14.901 -6.598 22.449 1.00 89.31 75 VAL A C 1
ATOM 582 O O . VAL A 1 75 ? -14.166 -6.233 21.532 1.00 89.31 75 VAL A O 1
ATOM 585 N N . LYS A 1 76 ? -15.652 -7.704 22.378 1.00 90.06 76 LYS A N 1
ATOM 586 C CA . LYS A 1 76 ? -15.723 -8.544 21.179 1.00 90.06 76 LYS A CA 1
ATOM 587 C C . LYS A 1 76 ? -16.261 -7.759 19.979 1.00 90.06 76 LYS A C 1
ATOM 589 O O . LYS A 1 76 ? -15.611 -7.747 18.946 1.00 90.06 76 LYS A O 1
ATOM 594 N N . ILE A 1 77 ? -17.374 -7.040 20.133 1.00 91.50 77 ILE A N 1
ATOM 595 C CA . ILE A 1 77 ? -17.958 -6.214 19.061 1.00 91.50 77 ILE A CA 1
ATOM 596 C C . ILE A 1 77 ? -16.943 -5.192 18.535 1.00 91.50 77 ILE A C 1
ATOM 598 O O . ILE A 1 77 ? -16.795 -5.041 17.326 1.00 91.50 77 ILE A O 1
ATOM 602 N N . ILE A 1 78 ? -16.225 -4.503 19.428 1.00 91.50 78 ILE A N 1
ATOM 603 C CA . ILE A 1 78 ? -15.189 -3.537 19.037 1.00 91.50 78 ILE A CA 1
ATOM 604 C C . ILE A 1 78 ? -14.066 -4.239 18.266 1.00 91.50 78 ILE A C 1
ATOM 606 O O . ILE A 1 78 ? -13.608 -3.721 17.251 1.00 91.50 78 ILE A O 1
ATOM 610 N N . ASN A 1 79 ? -13.615 -5.404 18.736 1.00 90.81 79 ASN A N 1
ATOM 611 C CA . ASN A 1 79 ? -12.568 -6.173 18.069 1.00 90.81 79 ASN A CA 1
ATOM 612 C C . ASN A 1 79 ? -12.999 -6.639 16.671 1.00 90.81 79 ASN A C 1
ATOM 614 O O . ASN A 1 79 ? -12.264 -6.404 15.715 1.00 90.81 79 ASN A O 1
ATOM 618 N N . ASP A 1 80 ? -14.197 -7.207 16.544 1.00 91.69 80 ASP A N 1
ATOM 619 C CA . ASP A 1 80 ? -14.751 -7.677 15.273 1.00 91.69 80 ASP A CA 1
ATOM 62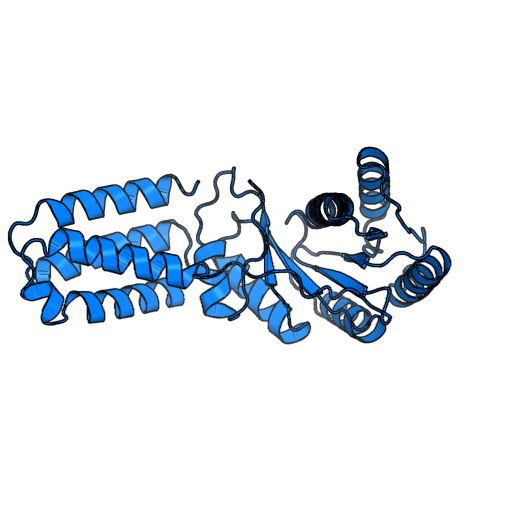0 C C . ASP A 1 80 ? -14.895 -6.516 14.270 1.00 91.69 80 ASP A C 1
ATOM 622 O O . ASP A 1 80 ? -14.565 -6.658 13.093 1.00 91.69 80 ASP A O 1
ATOM 626 N N . GLU A 1 81 ? -15.315 -5.330 14.728 1.00 91.62 81 GLU A N 1
ATOM 627 C CA . GLU A 1 81 ? -15.374 -4.127 13.887 1.00 91.62 81 GLU A CA 1
ATOM 628 C C . GLU A 1 81 ? -13.982 -3.623 13.470 1.00 91.62 81 GLU A C 1
ATOM 630 O O . GLU A 1 81 ? -13.815 -3.161 12.342 1.00 91.62 81 GLU A O 1
ATOM 635 N N . LEU A 1 82 ? -12.966 -3.715 14.340 1.00 89.50 82 LEU A N 1
ATOM 636 C CA . LEU A 1 82 ? -11.585 -3.351 13.990 1.00 89.50 82 LEU A CA 1
ATOM 637 C C . LEU A 1 82 ? -11.000 -4.320 12.953 1.00 89.50 82 LEU A C 1
ATOM 639 O O . LEU A 1 82 ? -10.338 -3.884 12.013 1.00 89.50 82 LEU A O 1
ATOM 643 N N . VAL A 1 83 ? -11.278 -5.620 13.090 1.00 89.06 83 VAL A N 1
ATOM 644 C CA . VAL A 1 83 ? -10.919 -6.638 12.089 1.00 89.06 83 VAL A CA 1
ATOM 645 C C . VAL A 1 83 ? -11.623 -6.344 10.762 1.00 89.06 83 VAL A C 1
ATOM 647 O O . VAL A 1 83 ? -10.992 -6.351 9.703 1.00 89.06 83 VAL A O 1
ATOM 650 N N . GLY A 1 84 ? -12.913 -6.001 10.815 1.00 87.31 84 GLY A N 1
ATOM 651 C CA . GLY A 1 84 ? -13.687 -5.573 9.652 1.00 87.31 84 GLY A CA 1
ATOM 652 C C . GLY A 1 84 ? -13.073 -4.365 8.942 1.00 87.31 84 GLY A C 1
ATOM 653 O O . GLY A 1 84 ? -12.927 -4.391 7.718 1.00 87.31 84 GLY A O 1
ATOM 654 N N . LEU A 1 85 ? -12.640 -3.346 9.691 1.00 84.81 85 LEU A N 1
ATOM 655 C CA . LEU A 1 85 ? -11.962 -2.171 9.136 1.00 84.81 85 LEU A CA 1
ATOM 656 C C . LEU A 1 85 ? -10.656 -2.522 8.415 1.00 84.81 85 LEU A C 1
ATOM 658 O O . LEU A 1 85 ? -10.393 -1.987 7.343 1.00 84.81 85 LEU A O 1
ATOM 662 N N . LEU A 1 86 ? -9.839 -3.415 8.976 1.00 84.12 86 LEU A N 1
ATOM 663 C CA . LEU A 1 86 ? -8.517 -3.725 8.420 1.00 84.12 86 LEU A CA 1
ATOM 664 C C . LEU A 1 86 ? -8.560 -4.681 7.223 1.00 84.12 86 LEU A C 1
ATOM 666 O O . LEU A 1 86 ? -7.718 -4.579 6.333 1.00 84.12 86 LEU A O 1
ATOM 670 N N . GLY A 1 87 ? -9.522 -5.602 7.179 1.00 82.06 87 GLY A N 1
ATOM 671 C CA . GLY A 1 87 ? -9.442 -6.742 6.265 1.00 82.06 87 GLY A CA 1
ATOM 672 C C . GLY A 1 87 ? -9.750 -8.033 6.999 1.00 82.06 87 GLY A C 1
ATOM 673 O O . GLY A 1 87 ? -8.875 -8.554 7.678 1.00 82.06 87 GLY A O 1
ATOM 674 N N . ALA A 1 88 ? -10.968 -8.561 6.861 1.00 73.81 88 ALA A N 1
ATOM 675 C CA . ALA A 1 88 ? -11.327 -9.840 7.484 1.00 73.81 88 ALA A CA 1
ATOM 676 C C . ALA A 1 88 ? -10.615 -11.036 6.824 1.00 73.81 88 ALA A C 1
ATOM 678 O O . ALA A 1 88 ? -10.381 -12.051 7.471 1.00 73.81 88 ALA A O 1
ATOM 679 N N . GLU A 1 89 ? -10.248 -10.900 5.548 1.00 80.00 89 GLU A N 1
ATOM 680 C CA . GLU A 1 89 ? -9.575 -11.931 4.765 1.00 80.00 89 GLU A CA 1
ATOM 681 C C . GLU A 1 89 ? -8.303 -11.378 4.128 1.00 80.00 89 GLU A C 1
ATOM 683 O O . GLU A 1 89 ? -8.213 -10.196 3.774 1.00 80.00 89 GLU A O 1
ATOM 688 N N . ARG A 1 90 ? -7.310 -12.256 3.972 1.00 83.06 90 ARG A N 1
ATOM 689 C CA . ARG A 1 90 ? -6.062 -11.932 3.286 1.00 83.06 90 ARG A CA 1
ATOM 690 C C . ARG A 1 90 ? -6.324 -11.853 1.784 1.00 83.06 90 ARG A C 1
ATOM 692 O O . ARG A 1 90 ? -6.700 -12.845 1.171 1.00 83.06 90 ARG A O 1
ATOM 699 N N . SER A 1 91 ? -6.066 -10.691 1.191 1.00 87.38 91 SER A N 1
ATOM 700 C CA . SER A 1 91 ? -6.077 -10.532 -0.264 1.00 87.38 91 SER A CA 1
ATOM 701 C C . SER A 1 91 ? -4.730 -10.934 -0.851 1.00 87.38 91 SER A C 1
ATOM 703 O O . SER A 1 91 ? -3.693 -10.402 -0.453 1.00 87.38 91 SER A O 1
ATOM 705 N N . GLU A 1 92 ? -4.752 -11.812 -1.846 1.00 90.50 92 GLU A N 1
ATOM 706 C CA . GLU A 1 92 ? -3.567 -12.182 -2.621 1.00 90.50 92 GLU A CA 1
ATOM 707 C C . GLU A 1 92 ? -3.335 -11.223 -3.802 1.00 90.50 92 GLU A C 1
ATOM 709 O O . GLU A 1 92 ? -4.151 -10.338 -4.102 1.00 90.50 92 GLU A O 1
ATOM 714 N N . LEU A 1 93 ? -2.178 -11.366 -4.449 1.00 93.38 93 LEU A N 1
ATOM 715 C CA . LEU A 1 93 ? -1.898 -10.731 -5.733 1.00 93.38 93 LEU A CA 1
ATOM 716 C C . LEU A 1 93 ? -2.604 -11.503 -6.851 1.00 93.38 93 LEU A C 1
ATOM 718 O O . LEU A 1 93 ? -2.453 -12.718 -6.956 1.00 93.38 93 LEU A O 1
ATOM 722 N N . ASP A 1 94 ? -3.315 -10.797 -7.723 1.00 92.12 94 ASP A N 1
ATOM 723 C CA . ASP A 1 94 ? -3.914 -11.334 -8.939 1.00 92.12 94 ASP A CA 1
ATOM 724 C C . ASP A 1 94 ? -2.838 -11.518 -10.016 1.00 92.12 94 ASP A C 1
ATOM 726 O O . ASP A 1 94 ? -2.715 -10.754 -10.971 1.00 92.12 94 ASP A O 1
ATOM 730 N N . LEU A 1 95 ? -2.014 -12.547 -9.834 1.00 92.44 95 LEU A N 1
ATOM 731 C CA . LEU A 1 95 ? -0.928 -12.895 -10.743 1.00 92.44 95 LEU A CA 1
ATOM 732 C C . LEU A 1 95 ? -1.073 -14.352 -11.211 1.00 92.44 95 LEU A C 1
ATOM 734 O O . LEU A 1 95 ? -0.289 -15.208 -10.781 1.00 92.44 95 LEU A O 1
ATOM 738 N N . PRO A 1 96 ? -2.052 -14.674 -12.079 1.00 91.12 96 PRO A N 1
ATOM 739 C CA . PRO A 1 96 ? -2.294 -16.039 -12.532 1.00 91.12 96 PRO A CA 1
ATOM 740 C C . PRO A 1 96 ? -1.085 -16.601 -13.284 1.00 91.12 96 PRO A C 1
ATOM 742 O O . PRO A 1 96 ? -0.359 -15.887 -13.974 1.00 91.12 96 PRO A O 1
ATOM 745 N N . ARG A 1 97 ? -0.874 -17.912 -13.170 1.00 87.56 97 ARG A N 1
ATOM 746 C CA . ARG A 1 97 ? 0.119 -18.630 -13.980 1.00 87.56 97 ARG A CA 1
ATOM 747 C C . ARG A 1 97 ? -0.529 -19.059 -15.300 1.00 87.56 97 ARG A C 1
ATOM 749 O O . ARG A 1 97 ? -1.685 -19.475 -15.298 1.00 87.56 97 ARG A O 1
ATOM 756 N N . GLY A 1 98 ? 0.190 -18.983 -16.421 1.00 80.88 98 GLY A N 1
ATOM 757 C CA . GLY A 1 98 ? -0.341 -19.431 -17.713 1.00 80.88 98 GLY A CA 1
ATOM 758 C C . GLY A 1 98 ? 0.328 -18.793 -18.928 1.00 80.88 98 GLY A C 1
ATOM 759 O O . GLY A 1 98 ? 1.477 -18.378 -18.864 1.00 80.88 98 GLY A O 1
ATOM 760 N N . PHE A 1 99 ? -0.400 -18.729 -20.046 1.00 70.50 99 PHE A N 1
ATOM 761 C CA . PHE A 1 99 ? 0.121 -18.301 -21.355 1.00 70.50 99 PHE A CA 1
ATOM 762 C C . PHE A 1 99 ? 0.131 -16.778 -21.582 1.00 70.50 99 PHE A C 1
ATOM 764 O O . PHE A 1 99 ? 0.682 -16.320 -22.578 1.00 70.50 99 PHE A O 1
ATOM 771 N N . ALA A 1 100 ? -0.456 -15.992 -20.677 1.00 81.38 100 ALA A N 1
ATOM 772 C CA . ALA A 1 100 ? -0.555 -14.533 -20.783 1.00 81.38 100 ALA A CA 1
ATOM 773 C C . ALA A 1 100 ? 0.578 -13.816 -20.020 1.00 81.38 100 ALA A C 1
ATOM 775 O O . ALA A 1 100 ? 0.329 -12.899 -19.245 1.00 81.38 100 ALA A O 1
ATOM 776 N N . LEU A 1 101 ? 1.816 -14.286 -20.194 1.00 87.25 101 LEU A N 1
ATOM 777 C CA . LEU A 1 101 ? 3.011 -13.708 -19.573 1.00 87.25 101 LEU A CA 1
ATOM 778 C C . LEU A 1 101 ? 3.779 -12.834 -20.582 1.00 87.25 101 LEU A C 1
ATOM 780 O O . LEU A 1 101 ? 3.751 -13.133 -21.782 1.00 87.25 101 LEU A O 1
ATOM 784 N N . PRO A 1 102 ? 4.514 -11.805 -20.124 1.00 95.44 102 PRO A N 1
ATOM 785 C CA . PRO A 1 102 ? 4.667 -11.367 -18.730 1.00 95.44 102 PRO A CA 1
ATOM 786 C C . PRO A 1 102 ? 3.461 -10.575 -18.195 1.00 95.44 102 PRO A C 1
ATOM 788 O O . PRO A 1 102 ? 2.822 -9.833 -18.937 1.00 95.44 102 PRO A O 1
ATOM 791 N N . LEU A 1 103 ? 3.187 -10.685 -16.892 1.00 96.88 103 LEU A N 1
ATOM 792 C CA . LEU A 1 103 ? 2.210 -9.847 -16.191 1.00 96.88 103 LEU A CA 1
ATOM 793 C C . LEU A 1 103 ? 2.871 -8.567 -15.682 1.00 96.88 103 LEU A C 1
ATOM 795 O O . LEU A 1 103 ? 3.877 -8.627 -14.977 1.00 96.88 103 LEU A O 1
ATOM 799 N N . ALA A 1 104 ? 2.282 -7.415 -15.986 1.00 97.12 104 ALA A N 1
ATOM 800 C CA . ALA A 1 104 ? 2.757 -6.135 -15.483 1.00 97.12 104 ALA A CA 1
ATOM 801 C C . ALA A 1 104 ? 2.109 -5.777 -14.141 1.00 97.12 104 ALA A C 1
ATOM 803 O O . ALA A 1 104 ? 0.898 -5.925 -13.953 1.00 97.12 104 ALA A O 1
ATOM 804 N N . MET A 1 105 ? 2.915 -5.239 -13.229 1.00 97.44 105 MET A N 1
ATOM 805 C CA . MET A 1 105 ? 2.448 -4.618 -11.999 1.00 97.44 105 MET A CA 1
ATOM 806 C C . MET A 1 105 ? 3.134 -3.279 -11.746 1.00 97.44 105 MET A C 1
ATOM 808 O O . MET A 1 105 ? 4.312 -3.100 -12.048 1.00 97.44 105 MET A O 1
ATOM 812 N N . MET A 1 106 ? 2.405 -2.339 -11.160 1.00 98.06 106 MET A N 1
ATOM 813 C CA . MET A 1 106 ? 2.883 -0.990 -10.873 1.00 98.06 106 MET A CA 1
ATOM 814 C C . MET A 1 106 ? 2.955 -0.740 -9.374 1.00 98.06 106 MET A C 1
ATOM 816 O O . MET A 1 106 ? 2.020 -1.047 -8.633 1.00 98.06 106 MET A O 1
ATOM 820 N N . ILE A 1 107 ? 4.058 -0.133 -8.939 1.00 97.94 107 ILE A N 1
ATOM 821 C CA . ILE A 1 107 ? 4.259 0.320 -7.565 1.00 97.94 107 ILE A CA 1
ATOM 822 C C . ILE A 1 107 ? 4.211 1.843 -7.555 1.00 97.94 107 ILE A C 1
ATOM 824 O O . ILE A 1 107 ? 5.136 2.505 -8.023 1.00 97.94 107 ILE A O 1
ATOM 828 N N . CYS A 1 108 ? 3.132 2.396 -7.004 1.00 95.56 108 CYS A N 1
ATOM 829 C CA . CYS A 1 108 ? 2.847 3.830 -7.002 1.00 95.56 108 CYS A CA 1
ATOM 830 C C . CYS A 1 108 ? 2.787 4.397 -5.579 1.00 95.56 108 CYS A C 1
ATOM 832 O O . CYS A 1 108 ? 2.784 3.663 -4.594 1.00 95.56 108 CYS A O 1
ATOM 834 N N . GLY A 1 109 ? 2.763 5.726 -5.456 1.00 93.06 109 GLY A N 1
ATOM 835 C CA . GLY A 1 109 ? 2.655 6.425 -4.172 1.00 93.06 109 GLY A CA 1
ATOM 836 C C . GLY A 1 109 ? 3.622 7.594 -4.015 1.00 93.06 109 GLY A C 1
ATOM 837 O O . GLY A 1 109 ? 4.483 7.863 -4.865 1.00 93.06 109 GLY A O 1
ATOM 838 N N . LEU A 1 110 ? 3.498 8.297 -2.892 1.00 89.94 110 LEU A N 1
ATOM 839 C CA . LEU A 1 110 ? 4.271 9.507 -2.624 1.00 89.94 110 LEU A CA 1
ATOM 840 C C . LEU A 1 110 ? 5.776 9.240 -2.491 1.00 89.94 110 LEU A C 1
ATOM 842 O O . LEU A 1 110 ? 6.258 8.114 -2.306 1.00 89.94 110 LEU A O 1
ATOM 846 N N . HIS A 1 111 ? 6.557 10.304 -2.639 1.00 88.12 111 HIS A N 1
ATOM 847 C CA . HIS A 1 111 ? 7.985 10.276 -2.356 1.00 88.12 111 HIS A CA 1
ATOM 848 C C . HIS A 1 111 ? 8.243 9.861 -0.896 1.00 88.12 111 HIS A C 1
ATOM 850 O O . HIS A 1 111 ? 7.510 10.249 0.003 1.00 88.12 111 HIS A O 1
ATOM 856 N N . GLY A 1 112 ? 9.279 9.052 -0.651 1.00 88.12 112 GLY A N 1
ATOM 857 C CA . GLY A 1 112 ? 9.639 8.623 0.710 1.00 88.12 112 GLY A CA 1
ATOM 858 C C . GLY A 1 112 ? 8.727 7.562 1.350 1.00 88.12 112 GLY A C 1
ATOM 859 O O . GLY A 1 112 ? 9.069 7.056 2.419 1.00 88.12 112 GLY A O 1
ATOM 860 N N . ALA A 1 113 ? 7.639 7.153 0.684 1.00 90.31 113 ALA A N 1
ATOM 861 C CA . ALA A 1 113 ? 6.726 6.109 1.169 1.00 90.31 113 ALA A CA 1
ATOM 862 C C . ALA A 1 113 ? 7.325 4.687 1.141 1.00 90.31 113 ALA A C 1
ATOM 864 O O . ALA A 1 113 ? 6.750 3.760 1.697 1.00 90.31 113 ALA A O 1
ATOM 865 N N . GLY A 1 114 ? 8.488 4.494 0.505 1.00 93.56 114 GLY A N 1
ATOM 866 C CA . GLY A 1 114 ? 9.168 3.193 0.439 1.00 93.56 114 GLY A CA 1
ATOM 867 C C . GLY A 1 114 ? 8.861 2.354 -0.807 1.00 93.56 114 GLY A C 1
ATOM 868 O O . GLY A 1 114 ? 8.971 1.132 -0.739 1.00 93.56 114 GLY A O 1
ATOM 869 N N . LYS A 1 115 ? 8.502 2.984 -1.938 1.00 95.38 115 LYS A N 1
ATOM 870 C CA . LYS A 1 115 ? 8.217 2.310 -3.224 1.00 95.38 115 LYS A CA 1
ATOM 871 C C . LYS A 1 115 ? 9.335 1.374 -3.682 1.00 95.38 115 LYS A C 1
ATOM 873 O O . LYS A 1 115 ? 9.140 0.169 -3.652 1.00 95.38 115 LYS A O 1
ATOM 878 N N . THR A 1 116 ? 10.526 1.906 -3.960 1.00 95.56 116 THR A N 1
ATOM 879 C CA . THR A 1 116 ? 11.684 1.140 -4.453 1.00 95.56 116 THR A CA 1
ATOM 880 C C . THR A 1 116 ? 12.031 -0.050 -3.555 1.00 95.56 116 THR A C 1
ATOM 882 O O . THR A 1 116 ? 12.248 -1.161 -4.034 1.00 95.56 116 THR A O 1
ATOM 885 N N . THR A 1 117 ? 12.014 0.144 -2.231 1.00 95.56 117 THR A N 1
ATOM 886 C CA . THR A 1 117 ? 12.237 -0.940 -1.260 1.00 95.56 117 THR A CA 1
ATOM 887 C C . THR A 1 117 ? 11.127 -1.989 -1.307 1.00 95.56 117 THR A C 1
ATOM 889 O O . THR A 1 117 ? 11.418 -3.182 -1.244 1.00 95.56 117 THR A O 1
ATOM 892 N N . SER A 1 118 ? 9.867 -1.564 -1.426 1.00 97.19 118 SER A N 1
ATOM 893 C CA . SER A 1 118 ? 8.720 -2.469 -1.545 1.00 97.19 118 SER A CA 1
ATOM 894 C C . SER A 1 118 ? 8.778 -3.264 -2.847 1.00 97.19 118 SER A C 1
ATOM 896 O O . SER A 1 118 ? 8.578 -4.472 -2.800 1.00 97.19 118 SER A O 1
ATOM 898 N N . SER A 1 119 ? 9.153 -2.638 -3.967 1.00 97.75 119 SER A N 1
ATOM 899 C CA . SER A 1 119 ? 9.372 -3.303 -5.257 1.00 97.75 119 SER A CA 1
ATOM 900 C C . SER A 1 119 ? 10.391 -4.437 -5.129 1.00 97.75 119 SER A C 1
ATOM 902 O O . SER A 1 119 ? 10.102 -5.567 -5.511 1.00 97.75 119 SER A O 1
ATOM 904 N N . GLY A 1 120 ? 11.553 -4.177 -4.517 1.00 97.62 120 GLY A N 1
ATOM 905 C CA . GLY A 1 120 ? 12.575 -5.210 -4.307 1.00 97.62 120 GLY A CA 1
ATOM 906 C C . GLY A 1 120 ? 12.140 -6.318 -3.343 1.00 97.62 120 GLY A C 1
ATOM 907 O O . GLY A 1 120 ? 12.328 -7.496 -3.642 1.00 97.62 120 GLY A O 1
ATOM 908 N N . LYS A 1 121 ? 11.512 -5.974 -2.207 1.00 97.38 121 LYS A N 1
ATOM 909 C CA . LYS A 1 121 ? 10.973 -6.971 -1.261 1.00 97.38 121 LYS A CA 1
ATOM 910 C C . LYS A 1 121 ? 9.930 -7.869 -1.929 1.00 97.38 121 LYS A C 1
ATOM 912 O O . LYS A 1 121 ? 9.950 -9.079 -1.723 1.00 97.38 121 LYS A O 1
ATOM 917 N N . LEU A 1 122 ? 9.055 -7.281 -2.741 1.00 97.25 122 LEU A N 1
ATOM 918 C CA . LEU A 1 122 ? 8.008 -8.000 -3.452 1.00 97.25 122 LEU A CA 1
ATOM 919 C C . LEU A 1 122 ? 8.577 -8.901 -4.544 1.00 97.25 122 LEU A C 1
ATOM 921 O O . LEU A 1 122 ? 8.185 -10.057 -4.637 1.00 97.25 122 LEU A O 1
ATOM 925 N N . ALA A 1 123 ? 9.558 -8.415 -5.306 1.00 97.94 123 ALA A N 1
ATOM 926 C CA . ALA A 1 123 ? 10.274 -9.239 -6.270 1.00 97.94 123 ALA A CA 1
ATOM 927 C C . ALA A 1 123 ? 10.960 -10.430 -5.578 1.00 97.94 123 ALA A C 1
ATOM 929 O O . ALA A 1 123 ? 10.816 -11.562 -6.022 1.00 97.94 123 ALA A O 1
ATOM 930 N N . ARG A 1 124 ? 11.625 -10.223 -4.435 1.00 98.00 124 ARG A N 1
ATOM 931 C CA . ARG A 1 124 ? 12.222 -11.329 -3.666 1.00 98.00 124 ARG A CA 1
ATOM 932 C C . ARG A 1 124 ? 11.171 -12.342 -3.198 1.00 98.00 124 ARG A C 1
ATOM 934 O O . ARG A 1 124 ? 11.426 -13.540 -3.262 1.00 98.00 124 ARG A O 1
ATOM 941 N N . LEU A 1 125 ? 10.015 -11.871 -2.724 1.00 96.69 125 LEU A N 1
ATOM 942 C CA . LEU A 1 125 ? 8.913 -12.740 -2.307 1.00 96.69 125 LEU A CA 1
ATOM 943 C C . LEU A 1 125 ? 8.408 -13.589 -3.481 1.00 96.69 125 LEU A C 1
ATOM 945 O O . LEU A 1 125 ? 8.327 -14.803 -3.355 1.00 96.69 125 LEU A O 1
ATOM 949 N N . LEU A 1 126 ? 8.155 -12.964 -4.632 1.00 96.62 126 LEU A N 1
ATOM 950 C CA . LEU A 1 126 ? 7.718 -13.659 -5.843 1.00 96.62 126 LEU A CA 1
ATOM 951 C C . LEU A 1 126 ? 8.766 -14.676 -6.322 1.00 96.62 126 LEU A C 1
ATOM 953 O O . LEU A 1 126 ? 8.412 -15.794 -6.684 1.00 96.62 126 LEU A O 1
ATOM 957 N N . ALA A 1 127 ? 10.054 -14.331 -6.278 1.00 97.06 127 ALA A N 1
ATOM 958 C CA . ALA A 1 127 ? 11.133 -15.258 -6.617 1.00 97.06 127 ALA A CA 1
ATOM 959 C C . ALA A 1 127 ? 11.175 -16.478 -5.679 1.00 97.06 127 ALA A C 1
ATOM 961 O O . ALA A 1 127 ? 11.394 -17.596 -6.136 1.00 97.06 127 ALA A O 1
ATOM 962 N N . ALA A 1 128 ? 10.910 -16.284 -4.382 1.00 97.00 128 ALA A N 1
ATOM 963 C CA . ALA A 1 128 ? 10.797 -17.379 -3.415 1.00 97.00 128 ALA A CA 1
ATOM 964 C C . ALA A 1 128 ? 9.561 -18.273 -3.645 1.00 97.00 128 ALA A C 1
ATOM 966 O O . ALA A 1 128 ? 9.521 -19.396 -3.152 1.00 97.00 128 ALA A O 1
ATOM 967 N N . GLU A 1 129 ? 8.572 -17.792 -4.400 1.00 94.81 129 GLU A N 1
ATOM 968 C CA . GLU A 1 129 ? 7.385 -18.535 -4.841 1.00 94.81 129 GLU A CA 1
ATOM 969 C C . GLU A 1 129 ? 7.558 -19.122 -6.259 1.00 94.81 129 GLU A C 1
ATOM 971 O O . GLU A 1 129 ? 6.576 -19.364 -6.967 1.00 94.81 129 GLU A O 1
ATOM 976 N N . ASP A 1 130 ? 8.798 -19.330 -6.714 1.00 95.06 130 ASP A N 1
ATOM 977 C CA . ASP A 1 130 ? 9.137 -19.849 -8.047 1.00 95.06 130 ASP A CA 1
ATOM 978 C C . ASP A 1 130 ? 8.547 -19.014 -9.202 1.00 95.06 130 ASP A C 1
ATOM 980 O O . ASP A 1 130 ? 8.123 -19.546 -10.237 1.00 95.06 130 ASP A O 1
ATOM 984 N N . ARG A 1 131 ? 8.464 -17.691 -9.016 1.00 95.56 131 ARG A N 1
ATOM 985 C CA . ARG A 1 131 ? 8.222 -16.719 -10.094 1.00 95.56 131 ARG A CA 1
ATOM 986 C C . ARG A 1 131 ? 9.556 -16.170 -10.600 1.00 95.56 131 ARG A C 1
ATOM 988 O O . ARG A 1 131 ? 10.588 -16.276 -9.941 1.00 95.56 131 ARG A O 1
ATOM 995 N N . LYS A 1 132 ? 9.537 -15.537 -11.767 1.00 96.62 132 LYS A N 1
ATOM 996 C CA . LYS A 1 132 ? 10.677 -14.862 -12.399 1.00 96.62 132 LYS A CA 1
ATOM 997 C C . LYS A 1 132 ? 10.374 -13.368 -12.535 1.00 96.62 132 LYS A C 1
ATOM 999 O O . LYS A 1 132 ? 9.942 -12.937 -13.604 1.00 96.62 132 LYS A O 1
ATOM 1004 N N . PRO A 1 133 ? 10.579 -12.578 -11.469 1.00 97.81 133 PRO A N 1
ATOM 1005 C CA . PRO A 1 133 ? 10.268 -11.158 -11.475 1.00 97.81 133 PRO A CA 1
ATOM 1006 C C . PRO A 1 133 ? 11.379 -10.331 -12.131 1.00 97.81 133 PRO A C 1
ATOM 1008 O O . PRO A 1 133 ? 12.557 -10.592 -11.908 1.00 97.81 133 PRO A O 1
ATOM 1011 N N . LEU A 1 134 ? 11.002 -9.282 -12.861 1.00 98.56 134 LEU A N 1
ATOM 1012 C CA . LEU A 1 134 ? 11.888 -8.238 -13.379 1.00 98.56 134 LEU A CA 1
ATOM 1013 C C . LEU A 1 134 ? 11.566 -6.900 -12.722 1.00 98.56 134 LEU A C 1
ATOM 1015 O O . LEU A 1 134 ? 10.436 -6.424 -12.805 1.00 98.56 134 LEU A O 1
ATOM 1019 N N . LEU A 1 135 ? 12.568 -6.265 -12.117 1.00 98.69 135 LEU A N 1
ATOM 1020 C CA . LEU A 1 135 ? 12.449 -4.895 -11.619 1.00 98.69 135 LEU A CA 1
ATOM 1021 C C . LEU A 1 135 ? 12.680 -3.897 -12.758 1.00 98.69 135 LEU A C 1
ATOM 1023 O O . LEU A 1 135 ? 13.660 -4.011 -13.489 1.00 98.69 135 LEU A O 1
ATOM 1027 N N . V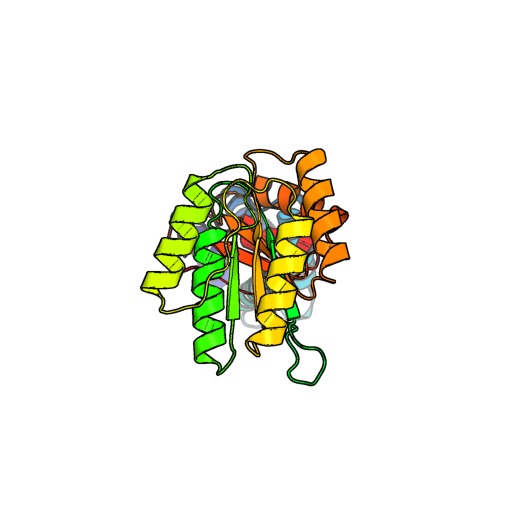AL A 1 136 ? 11.810 -2.899 -12.897 1.00 98.56 136 VAL A N 1
ATOM 1028 C CA . VAL A 1 136 ? 11.918 -1.860 -13.930 1.00 98.56 136 VAL A CA 1
ATOM 1029 C C . VAL A 1 136 ? 11.959 -0.484 -13.286 1.00 98.56 136 VAL A C 1
ATOM 1031 O O . VAL A 1 136 ? 11.045 -0.101 -12.554 1.00 98.56 136 VAL A O 1
ATOM 1034 N N . GLY A 1 137 ? 13.009 0.280 -13.585 1.00 97.00 137 GLY A N 1
ATOM 1035 C CA . GLY A 1 137 ? 13.127 1.665 -13.135 1.00 97.00 137 GLY A CA 1
ATOM 1036 C C . GLY A 1 137 ? 12.293 2.599 -14.003 1.00 97.00 137 GLY A C 1
ATOM 1037 O O . GLY A 1 137 ? 12.745 3.005 -15.070 1.00 97.00 137 GLY A O 1
ATOM 1038 N N . ALA A 1 138 ? 11.101 2.963 -13.527 1.00 95.75 138 ALA A N 1
ATOM 1039 C CA . ALA A 1 138 ? 10.198 3.904 -14.190 1.00 95.75 138 ALA A CA 1
ATOM 1040 C C . ALA A 1 138 ? 10.210 5.311 -13.548 1.00 95.75 138 ALA A C 1
ATOM 1042 O O . ALA A 1 138 ? 9.460 6.190 -13.968 1.00 95.75 138 ALA A O 1
ATOM 1043 N N . ASP A 1 139 ? 11.071 5.570 -12.555 1.00 93.62 139 ASP A N 1
ATOM 1044 C CA . ASP A 1 139 ? 11.336 6.927 -12.055 1.00 93.62 139 ASP A CA 1
ATOM 1045 C C . ASP A 1 139 ? 12.374 7.653 -12.925 1.00 93.62 139 ASP A C 1
ATOM 1047 O O . ASP A 1 139 ? 13.567 7.698 -12.620 1.00 93.62 139 ASP A O 1
ATOM 1051 N N . VAL A 1 140 ? 11.900 8.248 -14.021 1.00 90.88 140 VAL A N 1
ATOM 1052 C CA . VAL A 1 140 ? 12.724 9.009 -14.981 1.00 90.88 140 VAL A CA 1
ATOM 1053 C C . VAL A 1 140 ? 13.155 10.391 -14.479 1.00 90.88 140 VAL A C 1
ATOM 1055 O O . VAL A 1 140 ? 13.969 11.064 -15.113 1.00 90.88 140 VAL A O 1
ATOM 1058 N N . TYR A 1 141 ? 12.625 10.839 -13.339 1.00 88.69 141 TYR A N 1
ATOM 1059 C CA . TYR A 1 141 ? 12.883 12.178 -12.806 1.00 88.69 141 TYR A CA 1
ATOM 1060 C C . TYR A 1 141 ? 14.044 12.204 -11.816 1.00 88.69 141 TYR A C 1
ATOM 1062 O O . TYR A 1 141 ? 14.668 13.250 -11.634 1.00 88.69 141 TYR A O 1
ATOM 1070 N N . ARG A 1 142 ? 14.333 11.076 -11.158 1.00 87.62 142 ARG A N 1
ATOM 1071 C CA . ARG A 1 142 ? 15.404 10.962 -10.164 1.00 87.62 142 ARG A CA 1
ATOM 1072 C C . ARG A 1 142 ? 16.455 9.955 -10.638 1.00 87.62 142 ARG A C 1
ATOM 1074 O O . ARG A 1 142 ? 16.297 8.769 -10.371 1.00 87.62 142 ARG A O 1
ATOM 1081 N N . PRO A 1 143 ? 17.572 10.396 -11.248 1.00 80.25 143 PRO A N 1
ATOM 1082 C CA . PRO A 1 143 ? 18.633 9.491 -11.704 1.00 80.25 143 PRO A CA 1
ATOM 1083 C C . PRO A 1 143 ? 19.135 8.531 -10.612 1.00 80.25 143 PRO A C 1
ATOM 1085 O O . PRO A 1 143 ? 19.266 7.334 -10.851 1.00 80.25 143 PRO A O 1
ATOM 1088 N N . ALA A 1 144 ? 19.294 9.029 -9.381 1.00 88.31 144 ALA A N 1
ATOM 1089 C CA . ALA A 1 144 ? 19.709 8.219 -8.236 1.00 88.31 144 ALA A CA 1
ATOM 1090 C C . ALA A 1 144 ? 18.694 7.124 -7.845 1.00 88.31 144 ALA A C 1
ATOM 1092 O O . ALA A 1 144 ? 19.074 6.150 -7.202 1.00 88.31 144 ALA A O 1
ATOM 1093 N N . ALA A 1 145 ? 17.415 7.251 -8.223 1.00 88.88 145 ALA A N 1
ATOM 1094 C CA . ALA A 1 145 ? 16.421 6.205 -7.980 1.00 88.88 145 ALA A CA 1
ATOM 1095 C C . ALA A 1 145 ? 16.694 4.965 -8.847 1.00 88.88 145 ALA A C 1
ATOM 1097 O O . ALA A 1 145 ? 16.572 3.845 -8.357 1.00 88.88 145 ALA A O 1
ATOM 1098 N N . MET A 1 146 ? 17.144 5.154 -10.094 1.00 92.38 146 MET A N 1
ATOM 1099 C CA . MET A 1 146 ? 17.570 4.043 -10.953 1.00 92.38 146 MET A CA 1
ATOM 1100 C C . MET A 1 146 ? 18.813 3.343 -10.384 1.00 92.38 146 MET A C 1
ATOM 1102 O O . MET A 1 146 ? 18.849 2.116 -10.338 1.00 92.38 146 MET A O 1
ATOM 1106 N N . ASP A 1 147 ? 19.794 4.104 -9.883 1.00 93.25 147 ASP A N 1
ATOM 1107 C CA . ASP A 1 147 ? 20.989 3.552 -9.216 1.00 93.25 147 ASP A CA 1
ATOM 1108 C C . ASP A 1 147 ? 20.637 2.775 -7.940 1.00 93.25 147 ASP A C 1
ATOM 1110 O O . ASP A 1 147 ? 21.188 1.703 -7.667 1.00 93.25 147 ASP A O 1
ATOM 1114 N N . GLN A 1 148 ? 19.692 3.305 -7.159 1.00 94.12 148 GLN A N 1
ATOM 1115 C CA . GLN A 1 148 ? 19.186 2.657 -5.957 1.00 94.12 148 GLN A CA 1
ATOM 1116 C C . GLN A 1 148 ? 18.485 1.336 -6.293 1.00 94.12 148 GLN A C 1
ATOM 1118 O O . GLN A 1 148 ? 18.745 0.330 -5.631 1.00 94.12 148 GLN A O 1
ATOM 1123 N N . LEU A 1 149 ? 17.635 1.321 -7.324 1.00 96.62 149 LEU A N 1
ATOM 1124 C CA . LEU A 1 149 ? 16.957 0.108 -7.778 1.00 96.62 149 LEU A CA 1
ATOM 1125 C C . LEU A 1 149 ? 17.953 -0.926 -8.318 1.00 96.62 149 LEU A C 1
ATOM 1127 O O . LEU A 1 149 ? 17.829 -2.104 -7.996 1.00 96.62 149 LEU A O 1
ATOM 1131 N N . GLU A 1 150 ? 18.965 -0.506 -9.084 1.00 97.00 150 GLU A N 1
ATOM 1132 C CA . GLU A 1 150 ? 20.021 -1.400 -9.581 1.00 97.00 150 GLU A CA 1
ATOM 1133 C C . GLU A 1 150 ? 20.798 -2.051 -8.434 1.00 97.00 150 GLU A C 1
ATOM 1135 O O . GLU A 1 150 ? 21.036 -3.259 -8.433 1.00 97.00 150 GLU A O 1
ATOM 1140 N N . THR A 1 151 ? 21.185 -1.250 -7.441 1.00 97.25 151 THR A N 1
ATOM 1141 C CA . THR A 1 151 ? 21.925 -1.730 -6.270 1.00 97.25 151 THR A CA 1
ATOM 1142 C C . THR A 1 151 ? 21.084 -2.721 -5.472 1.00 97.25 151 THR A C 1
ATOM 1144 O O . THR A 1 151 ? 21.577 -3.784 -5.097 1.00 97.25 151 THR A O 1
ATOM 1147 N N . LEU A 1 152 ? 19.804 -2.403 -5.257 1.00 97.12 152 LEU A N 1
ATOM 1148 C CA . LEU A 1 152 ? 18.861 -3.281 -4.573 1.00 97.12 152 LEU A CA 1
ATOM 1149 C C . LEU A 1 152 ? 18.674 -4.603 -5.327 1.00 97.12 152 LEU A C 1
ATOM 1151 O O . LEU A 1 152 ? 18.728 -5.664 -4.715 1.00 97.12 152 LEU A O 1
ATOM 1155 N N . ALA A 1 153 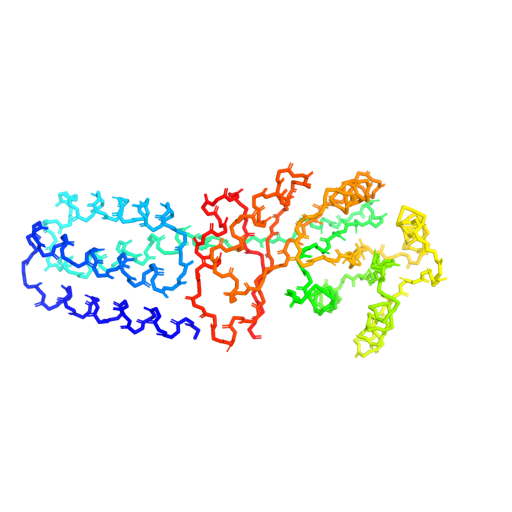? 18.500 -4.555 -6.647 1.00 97.56 153 ALA A N 1
ATOM 1156 C CA . ALA A 1 153 ? 18.347 -5.749 -7.471 1.00 97.56 153 ALA A CA 1
ATOM 1157 C C . ALA A 1 153 ? 19.589 -6.653 -7.407 1.00 97.56 153 ALA A C 1
ATOM 1159 O O . ALA A 1 153 ? 19.455 -7.854 -7.192 1.00 97.56 153 ALA A O 1
ATOM 1160 N N . LYS A 1 154 ? 20.797 -6.072 -7.475 1.00 97.81 154 LYS A N 1
ATOM 1161 C CA . LYS A 1 154 ? 22.066 -6.807 -7.315 1.00 97.81 154 LYS A CA 1
ATOM 1162 C C . LYS A 1 154 ? 22.191 -7.468 -5.942 1.00 97.81 154 LYS A C 1
ATOM 1164 O O . LYS A 1 154 ? 22.609 -8.614 -5.857 1.00 97.81 154 LYS A O 1
ATOM 1169 N N . GLN A 1 155 ? 21.819 -6.769 -4.869 1.00 97.50 155 GLN A N 1
ATOM 1170 C CA . GLN A 1 155 ? 21.834 -7.331 -3.510 1.00 97.50 155 GLN A CA 1
ATOM 1171 C C . GLN A 1 155 ? 20.860 -8.501 -3.339 1.00 97.50 155 GLN A C 1
ATOM 1173 O O . GLN A 1 155 ? 21.086 -9.380 -2.508 1.00 97.50 155 GLN A O 1
ATOM 1178 N N . LEU A 1 156 ? 19.761 -8.487 -4.092 1.00 97.00 156 LEU A N 1
ATOM 1179 C CA . LEU A 1 156 ? 18.728 -9.514 -4.053 1.00 97.00 156 LEU A CA 1
ATOM 1180 C C . LEU A 1 156 ? 18.947 -10.638 -5.072 1.00 97.00 156 LEU A C 1
ATOM 1182 O O . LEU A 1 156 ? 18.172 -11.588 -5.042 1.00 97.00 156 LEU A O 1
ATOM 1186 N N . ASP A 1 157 ? 19.975 -10.538 -5.920 1.00 97.00 157 ASP A N 1
ATOM 1187 C CA . ASP A 1 157 ? 20.223 -11.432 -7.058 1.00 97.00 157 ASP A CA 1
ATOM 1188 C C . ASP A 1 157 ? 19.011 -11.532 -8.008 1.00 97.00 157 ASP A C 1
ATOM 1190 O O . ASP A 1 157 ? 18.567 -12.608 -8.401 1.00 97.00 157 ASP A O 1
ATOM 1194 N N . LEU A 1 158 ? 18.423 -10.376 -8.337 1.00 97.44 158 LEU A N 1
ATOM 1195 C CA . LEU A 1 158 ? 17.240 -10.257 -9.195 1.00 97.44 158 LEU A CA 1
ATOM 1196 C C . LEU A 1 158 ? 17.547 -9.445 -10.460 1.00 97.44 158 LEU A C 1
ATOM 1198 O O . LEU A 1 158 ? 18.331 -8.491 -10.405 1.00 97.44 158 LEU A O 1
ATOM 1202 N N . PRO A 1 159 ? 16.906 -9.757 -11.602 1.00 97.56 159 PRO A N 1
ATOM 1203 C CA . PRO A 1 159 ? 17.102 -8.990 -12.820 1.00 97.56 159 PRO A CA 1
ATOM 1204 C C . PRO A 1 159 ? 16.472 -7.596 -12.694 1.00 97.56 159 PRO A C 1
ATOM 1206 O O . PRO A 1 159 ? 15.404 -7.404 -12.105 1.00 97.56 159 PRO A O 1
ATOM 1209 N N . CYS A 1 160 ? 17.144 -6.611 -13.287 1.00 97.88 160 CYS A N 1
ATOM 1210 C CA . CYS A 1 160 ? 16.712 -5.219 -13.319 1.00 97.88 160 CYS A CA 1
ATOM 1211 C C . CYS A 1 160 ? 16.874 -4.648 -14.729 1.00 97.88 160 CYS A C 1
ATOM 1213 O O . CYS A 1 160 ? 17.886 -4.889 -15.392 1.00 97.88 160 CYS A O 1
ATOM 1215 N N . PHE A 1 161 ? 15.881 -3.890 -15.185 1.00 98.12 161 PHE A N 1
ATOM 1216 C CA . PHE A 1 161 ? 15.884 -3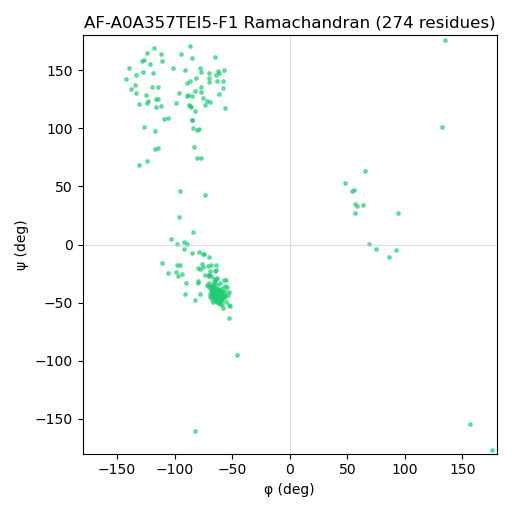.204 -16.467 1.00 98.12 161 PHE A CA 1
ATOM 1217 C C . PHE A 1 161 ? 15.843 -1.690 -16.271 1.00 98.12 161 PHE A C 1
ATOM 1219 O O . PHE A 1 161 ? 14.942 -1.154 -15.621 1.00 98.12 161 PHE A O 1
ATOM 1226 N N . LEU A 1 162 ? 16.821 -1.003 -16.864 1.00 97.06 162 LEU A N 1
ATOM 1227 C CA . LEU A 1 162 ? 16.998 0.443 -16.776 1.00 97.06 162 LEU A CA 1
ATOM 1228 C C . LEU A 1 162 ? 17.360 1.008 -18.151 1.00 97.06 162 LEU A C 1
ATOM 1230 O O . LEU A 1 162 ? 18.275 0.514 -18.807 1.00 97.06 162 LEU A O 1
ATOM 1234 N N . MET A 1 163 ? 16.704 2.098 -18.548 1.00 95.38 163 MET A N 1
ATOM 1235 C CA . MET A 1 163 ? 17.058 2.882 -19.735 1.00 95.38 163 MET A CA 1
ATOM 1236 C C . MET A 1 163 ? 17.528 4.268 -19.302 1.00 95.38 163 MET A C 1
ATOM 1238 O O . MET A 1 163 ? 16.769 5.235 -19.259 1.00 95.38 163 MET A O 1
ATOM 1242 N N . ARG A 1 164 ? 18.805 4.356 -18.926 1.00 92.69 164 ARG A N 1
ATOM 1243 C CA . ARG A 1 164 ? 19.399 5.593 -18.407 1.00 92.69 164 ARG A CA 1
ATOM 1244 C C . ARG A 1 164 ? 19.338 6.703 -19.461 1.00 92.69 164 ARG A C 1
ATOM 1246 O O . ARG A 1 164 ? 19.777 6.514 -20.589 1.00 92.69 164 ARG A O 1
ATOM 1253 N N . GLY A 1 165 ? 18.825 7.868 -19.067 1.00 90.94 165 GLY A N 1
ATOM 1254 C CA . GLY A 1 165 ? 18.689 9.041 -19.938 1.00 90.94 165 GLY A CA 1
ATOM 1255 C C . GLY A 1 165 ? 17.404 9.084 -20.772 1.00 90.94 165 GLY A C 1
ATOM 1256 O O . GLY A 1 165 ? 17.096 10.145 -21.315 1.00 90.94 165 GLY A O 1
ATOM 1257 N N . GLU A 1 166 ? 16.631 7.996 -20.833 1.00 95.19 166 GLU A N 1
ATOM 1258 C CA . GLU A 1 166 ? 15.291 8.008 -21.423 1.00 95.19 166 GLU A CA 1
ATOM 1259 C C . GLU A 1 166 ? 14.295 8.640 -20.441 1.00 95.19 166 GLU A C 1
ATOM 1261 O O . GLU A 1 166 ? 14.325 8.372 -19.239 1.00 95.19 166 GLU A O 1
ATOM 1266 N N . LYS A 1 167 ? 13.431 9.513 -20.961 1.00 92.56 167 LYS A N 1
ATOM 1267 C CA . LYS A 1 167 ? 12.410 10.237 -20.190 1.00 92.56 167 LYS A CA 1
ATOM 1268 C C . LYS A 1 167 ? 10.995 9.780 -20.519 1.00 92.56 167 LYS A C 1
ATOM 1270 O O . LYS A 1 167 ? 10.075 10.088 -19.772 1.00 92.56 167 LYS A O 1
ATOM 1275 N N . ASP A 1 168 ? 10.810 9.071 -21.626 1.00 94.19 168 ASP A N 1
ATOM 1276 C CA . ASP A 1 168 ? 9.524 8.512 -22.009 1.00 94.19 168 ASP A CA 1
ATOM 1277 C C . ASP A 1 168 ? 9.299 7.164 -21.316 1.00 94.19 168 ASP A C 1
ATOM 1279 O O . ASP A 1 168 ? 9.806 6.123 -21.742 1.00 94.19 168 ASP A O 1
ATOM 1283 N N . VAL A 1 169 ? 8.507 7.189 -20.244 1.00 94.31 169 VAL A N 1
ATOM 1284 C CA . VAL A 1 169 ? 8.164 6.007 -19.442 1.00 94.31 169 VAL A CA 1
ATOM 1285 C C . VAL A 1 169 ? 7.513 4.901 -20.285 1.00 94.31 169 VAL A C 1
ATOM 1287 O O . VAL A 1 169 ? 7.740 3.723 -20.014 1.00 94.31 169 VAL A O 1
ATOM 1290 N N . ASN A 1 170 ? 6.777 5.238 -21.351 1.00 95.19 170 ASN A N 1
ATOM 1291 C CA . ASN A 1 170 ? 6.149 4.230 -22.210 1.00 95.19 170 ASN A CA 1
ATOM 1292 C C . ASN A 1 170 ? 7.178 3.481 -23.062 1.00 95.19 170 ASN A C 1
ATOM 1294 O O . ASN A 1 170 ? 7.044 2.276 -23.257 1.00 95.19 170 ASN A O 1
ATOM 1298 N N . LYS A 1 171 ? 8.245 4.150 -23.517 1.00 96.81 171 LYS A N 1
ATOM 1299 C CA . LYS A 1 171 ? 9.347 3.464 -24.214 1.00 96.81 171 LYS A CA 1
ATOM 1300 C C . LYS A 1 171 ? 10.094 2.513 -23.290 1.00 96.81 171 LYS A C 1
ATOM 1302 O O . LYS A 1 171 ? 10.455 1.415 -23.707 1.00 96.81 171 LYS A O 1
ATOM 1307 N N . ILE A 1 172 ? 10.301 2.927 -22.037 1.00 97.38 172 ILE A N 1
ATOM 1308 C CA . ILE A 1 172 ? 10.896 2.069 -21.005 1.00 97.38 172 ILE A CA 1
ATOM 1309 C C . ILE A 1 172 ? 10.021 0.837 -20.792 1.00 97.38 172 ILE A C 1
ATOM 1311 O O . ILE A 1 172 ? 10.533 -0.280 -20.748 1.00 97.38 172 ILE A O 1
ATOM 1315 N N . ALA A 1 173 ? 8.707 1.035 -20.713 1.00 97.62 173 ALA A N 1
ATOM 1316 C CA . ALA A 1 173 ? 7.747 -0.042 -20.557 1.00 97.62 173 ALA A CA 1
ATOM 1317 C C . ALA A 1 173 ? 7.758 -1.030 -21.725 1.00 97.62 173 ALA A C 1
ATOM 1319 O O . ALA A 1 173 ? 7.886 -2.232 -21.498 1.00 97.62 173 ALA A O 1
ATOM 1320 N N . ASP A 1 174 ? 7.716 -0.537 -22.961 1.00 97.88 174 ASP A N 1
ATOM 1321 C CA . ASP A 1 174 ? 7.745 -1.376 -24.159 1.00 97.88 174 ASP A CA 1
ATOM 1322 C C . ASP A 1 174 ? 9.013 -2.233 -24.223 1.00 97.88 174 ASP A C 1
ATOM 1324 O O . ASP A 1 174 ? 8.950 -3.442 -24.462 1.00 97.88 174 ASP A O 1
ATOM 1328 N N . ALA A 1 175 ? 10.171 -1.625 -23.958 1.00 98.12 175 ALA A N 1
ATOM 1329 C CA . ALA A 1 175 ? 11.446 -2.327 -23.975 1.00 98.12 175 ALA A CA 1
ATOM 1330 C C . ALA A 1 175 ? 11.569 -3.341 -22.823 1.00 98.12 175 ALA A C 1
ATOM 1332 O O . ALA A 1 175 ? 12.062 -4.452 -23.033 1.00 98.12 175 ALA A O 1
ATOM 1333 N N . ALA A 1 176 ? 11.076 -3.000 -21.628 1.00 98.12 176 ALA A N 1
ATOM 1334 C CA . ALA A 1 176 ? 11.060 -3.906 -20.483 1.00 98.12 176 ALA A CA 1
ATOM 1335 C C . ALA A 1 176 ? 10.168 -5.128 -20.732 1.00 98.12 176 ALA A C 1
ATOM 1337 O O . ALA A 1 176 ? 10.585 -6.257 -20.476 1.00 98.12 176 ALA A O 1
ATOM 1338 N N . MET A 1 177 ? 8.964 -4.917 -21.273 1.00 97.94 177 MET A N 1
ATOM 1339 C CA . MET A 1 177 ? 8.026 -5.995 -21.599 1.00 97.94 177 MET A CA 1
ATOM 1340 C C . MET A 1 177 ? 8.564 -6.891 -22.722 1.00 97.94 177 MET A C 1
ATOM 1342 O O . MET A 1 177 ? 8.418 -8.113 -22.655 1.00 97.94 177 MET A O 1
ATOM 1346 N N . ALA A 1 178 ? 9.240 -6.316 -23.723 1.00 97.62 178 ALA A N 1
ATOM 1347 C CA . ALA A 1 178 ? 9.902 -7.080 -24.780 1.00 97.62 178 ALA A CA 1
ATOM 1348 C C . ALA A 1 178 ? 11.025 -7.974 -24.227 1.00 97.62 178 ALA A C 1
ATOM 1350 O O . ALA A 1 178 ? 11.028 -9.177 -24.492 1.00 97.62 178 ALA A O 1
ATOM 1351 N N . LYS A 1 179 ? 11.919 -7.416 -23.396 1.00 97.62 179 LYS A N 1
ATOM 1352 C CA . LYS A 1 179 ? 12.974 -8.179 -22.708 1.00 97.62 179 LYS A CA 1
ATOM 1353 C C . LYS A 1 179 ? 12.386 -9.281 -21.829 1.00 97.62 179 LYS A C 1
ATOM 1355 O O . LYS A 1 179 ? 12.853 -10.414 -21.863 1.00 97.62 179 LYS A O 1
ATOM 1360 N N . ALA A 1 180 ? 11.342 -8.963 -21.067 1.00 97.31 180 ALA A N 1
ATOM 1361 C CA . ALA A 1 180 ? 10.688 -9.927 -20.196 1.00 97.31 180 ALA A CA 1
ATOM 1362 C C . ALA A 1 180 ? 10.133 -11.126 -20.981 1.00 97.31 180 ALA A C 1
ATOM 1364 O O . ALA A 1 180 ? 10.309 -12.274 -20.574 1.00 97.31 180 ALA A O 1
ATOM 1365 N N . LYS A 1 181 ? 9.535 -10.871 -22.148 1.00 95.94 181 LYS A N 1
ATOM 1366 C CA . LYS A 1 181 ? 9.053 -11.924 -23.044 1.00 95.94 181 LYS A CA 1
ATOM 1367 C C . LYS A 1 181 ? 10.188 -12.780 -23.615 1.00 95.94 181 LYS A C 1
ATOM 1369 O O . LYS A 1 181 ? 10.035 -13.995 -23.694 1.00 95.94 181 LYS A O 1
ATOM 1374 N N . GLU A 1 182 ? 11.302 -12.167 -24.008 1.00 96.38 182 GLU A N 1
ATOM 1375 C CA . GLU A 1 182 ? 12.476 -12.869 -24.546 1.00 96.38 182 GLU A CA 1
ATOM 1376 C C . GLU A 1 182 ? 13.142 -13.777 -23.499 1.00 96.38 182 GLU A C 1
ATOM 1378 O O . GLU A 1 182 ? 13.498 -14.916 -23.793 1.00 96.38 182 GLU A O 1
ATOM 1383 N N . GLU A 1 183 ? 13.252 -13.304 -22.257 1.00 95.44 183 GLU A N 1
ATOM 1384 C CA . GLU A 1 183 ? 13.938 -14.011 -21.167 1.00 95.44 183 GLU A CA 1
ATOM 1385 C C . GLU A 1 183 ? 13.019 -14.959 -20.375 1.00 95.44 183 GLU A C 1
ATOM 1387 O O . GLU A 1 183 ? 13.454 -15.628 -19.432 1.00 95.44 183 GLU A O 1
ATOM 1392 N N . GLY A 1 184 ? 11.738 -15.047 -20.749 1.00 94.38 184 GLY A N 1
ATOM 1393 C CA . GLY A 1 184 ? 10.753 -15.879 -20.058 1.00 94.38 184 GLY A CA 1
ATOM 1394 C C . GLY A 1 184 ? 10.495 -15.435 -18.613 1.00 94.38 184 GLY A C 1
ATOM 1395 O O . GLY A 1 184 ? 10.278 -16.283 -17.743 1.00 94.38 184 GLY A O 1
ATOM 1396 N N . ILE A 1 185 ? 10.563 -14.126 -18.361 1.00 96.44 185 ILE A N 1
ATOM 1397 C CA . ILE A 1 185 ? 10.124 -13.460 -17.127 1.00 96.44 185 ILE A CA 1
ATOM 1398 C C . ILE A 1 185 ? 8.594 -13.513 -17.071 1.00 96.44 185 ILE A C 1
ATOM 1400 O O . ILE A 1 185 ? 7.921 -13.329 -18.086 1.00 96.44 185 ILE A O 1
ATOM 1404 N N . ASP A 1 186 ? 8.032 -13.761 -15.889 1.00 95.94 186 ASP A N 1
ATOM 1405 C CA . ASP A 1 186 ? 6.584 -13.907 -15.711 1.00 95.94 186 ASP A CA 1
ATOM 1406 C C . ASP A 1 186 ? 5.925 -12.694 -15.043 1.00 95.94 186 ASP A C 1
ATOM 1408 O O . ASP A 1 186 ? 4.739 -12.451 -15.264 1.00 95.94 186 ASP A O 1
ATOM 1412 N N . VAL A 1 187 ? 6.670 -11.903 -14.270 1.00 97.69 187 VAL A N 1
ATOM 1413 C CA . VAL A 1 187 ? 6.154 -10.706 -13.595 1.00 97.69 187 VAL A CA 1
ATOM 1414 C C . VAL A 1 187 ? 7.107 -9.535 -13.805 1.00 97.69 187 VAL A C 1
ATOM 1416 O O . VAL A 1 187 ? 8.304 -9.643 -13.563 1.00 97.69 187 VAL A O 1
ATOM 1419 N N . VAL A 1 188 ? 6.580 -8.389 -14.225 1.00 98.50 188 VAL A N 1
ATOM 1420 C CA . VAL A 1 188 ? 7.342 -7.153 -14.439 1.00 98.50 188 VAL A CA 1
ATOM 1421 C C . VAL A 1 188 ? 6.851 -6.099 -13.458 1.00 98.50 188 VAL A C 1
ATOM 1423 O O . VAL A 1 188 ? 5.683 -5.721 -13.484 1.00 98.50 188 VAL A O 1
ATOM 1426 N N . ILE A 1 189 ? 7.741 -5.631 -12.584 1.00 98.62 189 ILE A N 1
ATOM 1427 C CA . ILE A 1 189 ? 7.435 -4.687 -11.508 1.00 98.62 189 ILE A CA 1
ATOM 1428 C C . ILE A 1 189 ? 7.970 -3.306 -11.873 1.00 98.62 189 ILE A C 1
ATOM 1430 O O . ILE A 1 189 ? 9.178 -3.068 -11.842 1.00 98.62 189 ILE A O 1
ATOM 1434 N N . PHE A 1 190 ? 7.066 -2.380 -12.171 1.00 98.44 190 PHE A N 1
ATOM 1435 C CA . PHE A 1 190 ? 7.391 -0.990 -12.464 1.00 98.44 190 PHE A CA 1
ATOM 1436 C C . PHE A 1 190 ? 7.500 -0.176 -11.167 1.00 98.44 190 PHE A C 1
ATOM 1438 O O . PHE A 1 190 ? 6.486 0.129 -10.535 1.00 98.44 190 PHE A O 1
ATOM 1445 N N . ASP A 1 191 ? 8.725 0.196 -10.777 1.00 97.38 191 ASP A N 1
ATOM 1446 C CA . ASP A 1 191 ? 8.979 1.163 -9.699 1.00 97.38 191 ASP A CA 1
ATOM 1447 C C . ASP A 1 191 ? 8.807 2.581 -10.250 1.00 97.38 191 ASP A C 1
ATOM 1449 O O . ASP A 1 191 ? 9.688 3.106 -10.941 1.00 97.38 191 ASP A O 1
ATOM 1453 N N . THR A 1 192 ? 7.639 3.180 -10.012 1.00 95.56 192 THR A N 1
ATOM 1454 C CA . THR A 1 192 ? 7.270 4.449 -10.640 1.00 95.56 192 THR A CA 1
ATOM 1455 C C . THR A 1 192 ? 7.806 5.651 -9.871 1.00 95.56 192 THR A C 1
ATOM 1457 O O . THR A 1 192 ? 8.092 5.603 -8.669 1.00 95.56 192 THR A O 1
ATOM 1460 N N . ALA A 1 193 ? 7.868 6.796 -10.551 1.00 91.06 193 ALA A N 1
ATOM 1461 C CA . ALA A 1 193 ? 8.145 8.058 -9.887 1.00 91.06 193 ALA A CA 1
ATOM 1462 C C . ALA A 1 193 ? 7.127 8.366 -8.776 1.00 91.06 193 ALA A C 1
ATOM 1464 O O . ALA A 1 193 ? 5.959 7.979 -8.827 1.00 91.06 193 ALA A O 1
ATOM 1465 N N . GLY A 1 194 ? 7.590 9.093 -7.758 1.00 84.31 194 GLY A N 1
ATOM 1466 C CA . GLY A 1 194 ? 6.722 9.717 -6.762 1.00 84.31 194 GLY A CA 1
ATOM 1467 C C . GLY A 1 194 ? 7.033 11.196 -6.597 1.00 84.31 194 GLY A C 1
ATOM 1468 O O . GLY A 1 194 ? 8.148 11.651 -6.874 1.00 84.31 194 GLY A O 1
ATOM 1469 N N . ARG A 1 195 ? 6.051 11.939 -6.095 1.00 77.56 195 ARG A N 1
ATOM 1470 C CA . ARG A 1 195 ? 6.166 13.356 -5.737 1.00 77.56 195 ARG A CA 1
ATOM 1471 C C . ARG A 1 195 ? 5.763 13.567 -4.279 1.00 77.56 195 ARG A C 1
ATOM 1473 O O . ARG A 1 195 ? 5.214 12.663 -3.652 1.00 77.56 195 ARG A O 1
ATOM 1480 N N . LEU A 1 196 ? 6.121 14.731 -3.736 1.00 69.94 196 LEU A N 1
ATOM 1481 C CA . LEU A 1 196 ? 5.729 15.145 -2.383 1.00 69.94 196 LEU A CA 1
ATOM 1482 C C . LEU A 1 196 ? 4.233 15.455 -2.304 1.00 69.94 196 LEU A C 1
ATOM 1484 O O . LEU A 1 196 ? 3.611 15.213 -1.282 1.00 69.94 196 LEU A O 1
ATOM 1488 N N . GLN A 1 197 ? 3.674 15.966 -3.396 1.00 71.25 197 GLN A N 1
ATOM 1489 C CA . GLN A 1 197 ? 2.256 16.245 -3.554 1.00 71.25 197 GLN A CA 1
ATOM 1490 C C . GLN A 1 197 ? 1.756 15.566 -4.823 1.00 71.25 197 GLN A C 1
ATOM 1492 O O . GLN A 1 197 ? 2.545 15.222 -5.708 1.00 71.25 197 GLN A O 1
ATOM 1497 N N . ILE A 1 198 ? 0.447 15.359 -4.887 1.00 71.88 198 ILE A N 1
ATOM 1498 C CA . ILE A 1 198 ? -0.212 14.817 -6.069 1.00 71.88 198 ILE A CA 1
ATOM 1499 C C . ILE A 1 198 ? -0.138 15.880 -7.162 1.00 71.88 198 ILE A C 1
ATOM 1501 O O . ILE A 1 198 ? -0.555 17.017 -6.953 1.00 71.88 198 ILE A O 1
ATOM 1505 N N . ASP A 1 199 ? 0.446 15.506 -8.294 1.00 81.25 199 ASP A N 1
ATOM 1506 C CA . ASP A 1 199 ? 0.687 16.388 -9.429 1.00 81.25 199 ASP A CA 1
ATOM 1507 C C . ASP A 1 199 ? 0.027 15.774 -10.666 1.00 81.25 199 ASP A C 1
ATOM 1509 O O . ASP A 1 199 ? 0.333 14.637 -11.033 1.00 81.25 199 ASP A O 1
ATOM 1513 N N . GLU A 1 200 ? -0.893 16.505 -11.291 1.00 86.00 200 GLU A N 1
ATOM 1514 C CA . GLU A 1 200 ? -1.737 15.997 -12.380 1.00 86.00 200 GLU A CA 1
ATOM 1515 C C . GLU A 1 200 ? -0.927 15.439 -13.569 1.00 86.00 200 GLU A C 1
ATOM 1517 O O . GLU A 1 200 ? -1.220 14.333 -14.024 1.00 86.00 200 GLU A O 1
ATOM 1522 N N . PRO A 1 201 ? 0.149 16.095 -14.056 1.00 88.50 201 PRO A N 1
ATOM 1523 C CA . PRO A 1 201 ? 0.985 15.552 -15.122 1.00 88.50 201 PRO A CA 1
ATOM 1524 C C . PRO A 1 201 ? 1.619 14.201 -14.769 1.00 88.50 201 PRO A C 1
ATOM 1526 O O . PRO A 1 201 ? 1.710 13.334 -15.640 1.00 88.50 201 PRO A O 1
ATOM 1529 N N . LEU A 1 202 ? 2.028 14.010 -13.506 1.00 86.44 202 LEU A N 1
ATOM 1530 C CA . LEU A 1 202 ? 2.566 12.735 -13.029 1.00 86.44 202 LEU A CA 1
ATOM 1531 C C . LEU A 1 202 ? 1.470 11.670 -13.016 1.00 86.44 202 LEU A C 1
ATOM 1533 O O . LEU A 1 202 ? 1.684 10.569 -13.511 1.00 86.44 202 LEU A O 1
ATOM 1537 N N . VAL A 1 203 ? 0.296 11.987 -12.469 1.00 90.19 203 VAL A N 1
ATOM 1538 C CA . VAL A 1 203 ? -0.832 11.048 -12.421 1.00 90.19 203 VAL A CA 1
ATOM 1539 C C . VAL A 1 203 ? -1.209 10.600 -13.833 1.00 90.19 203 VAL A C 1
ATOM 1541 O O . VAL A 1 203 ? -1.327 9.404 -14.081 1.00 90.19 203 VAL A O 1
ATOM 1544 N N . GLN A 1 204 ? -1.282 11.527 -14.788 1.00 92.81 204 GLN A N 1
ATOM 1545 C CA . GLN A 1 204 ? -1.556 11.202 -16.187 1.00 92.81 204 GLN A CA 1
ATOM 1546 C C . GLN A 1 204 ? -0.445 10.367 -16.842 1.00 92.81 204 GLN A C 1
ATOM 1548 O O . GLN A 1 204 ? -0.716 9.556 -17.725 1.00 92.81 204 GLN A O 1
ATOM 1553 N N . GLU A 1 205 ? 0.814 10.532 -16.435 1.00 92.88 205 GLU A N 1
ATOM 1554 C CA . GLU A 1 205 ? 1.904 9.650 -16.871 1.00 92.88 205 GLU A 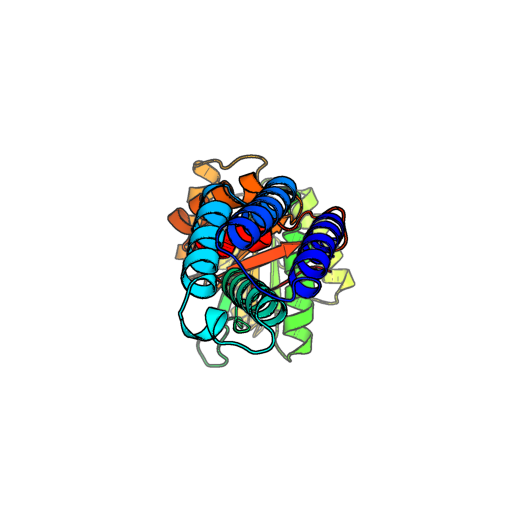CA 1
ATOM 1555 C C . GLU A 1 205 ? 1.733 8.224 -16.342 1.00 92.88 205 GLU A C 1
ATOM 1557 O O . GLU A 1 205 ? 1.882 7.273 -17.108 1.00 92.88 205 GLU A O 1
ATOM 1562 N N . LEU A 1 206 ? 1.345 8.074 -15.074 1.00 94.81 206 LEU A N 1
ATOM 1563 C CA . LEU A 1 206 ? 1.039 6.773 -14.479 1.00 94.81 206 LEU A CA 1
ATOM 1564 C C . LEU A 1 206 ? -0.179 6.117 -15.143 1.00 94.81 206 LEU A C 1
ATOM 1566 O O . LEU A 1 206 ? -0.146 4.919 -15.400 1.00 94.81 206 LEU A O 1
ATOM 1570 N N . VAL A 1 207 ? -1.217 6.890 -15.475 1.00 95.88 207 VAL A N 1
ATOM 1571 C CA . VAL A 1 207 ? -2.388 6.414 -16.232 1.00 95.88 207 VAL A CA 1
ATOM 1572 C C . VAL A 1 207 ? -1.960 5.874 -17.597 1.00 95.88 207 VAL A C 1
ATOM 1574 O O . VAL A 1 207 ? -2.309 4.750 -17.949 1.00 95.88 207 VAL A O 1
ATOM 1577 N N . ARG A 1 208 ? -1.135 6.626 -18.337 1.00 95.94 208 ARG A N 1
ATOM 1578 C CA . ARG A 1 208 ? -0.601 6.170 -19.630 1.00 95.94 208 ARG A CA 1
ATOM 1579 C C . ARG A 1 208 ? 0.222 4.893 -19.491 1.00 95.94 208 ARG A C 1
ATOM 1581 O O . ARG A 1 208 ? 0.041 3.987 -20.297 1.00 95.94 208 ARG A O 1
ATOM 1588 N N . LEU A 1 209 ? 1.080 4.806 -18.471 1.00 96.62 209 LEU A N 1
ATOM 1589 C CA . LEU A 1 209 ? 1.861 3.600 -18.199 1.00 96.62 209 LEU A CA 1
ATOM 1590 C C . LEU A 1 209 ? 0.943 2.406 -17.909 1.00 96.62 209 LEU A C 1
ATOM 1592 O O . LEU A 1 209 ? 1.111 1.365 -18.537 1.00 96.62 209 LEU A O 1
ATOM 1596 N N . ARG A 1 210 ? -0.044 2.569 -17.015 1.00 96.50 210 ARG A N 1
ATOM 1597 C CA . ARG A 1 210 ? -1.039 1.539 -16.672 1.00 96.50 210 ARG A CA 1
ATOM 1598 C C . ARG A 1 210 ? -1.711 0.983 -17.916 1.00 96.50 210 ARG A C 1
ATOM 1600 O O . ARG A 1 210 ? -1.733 -0.231 -18.094 1.00 96.50 210 ARG A O 1
ATOM 1607 N N . ASP A 1 211 ? -2.243 1.870 -18.751 1.00 96.81 211 ASP A N 1
ATOM 1608 C CA . ASP A 1 211 ? -2.985 1.490 -19.952 1.00 96.81 211 ASP A CA 1
ATOM 1609 C C . ASP A 1 211 ? -2.062 0.841 -20.986 1.00 96.81 211 ASP A C 1
ATOM 1611 O O . ASP A 1 211 ? -2.454 -0.100 -21.668 1.00 96.81 211 ASP A O 1
ATOM 1615 N N . ARG A 1 212 ? -0.810 1.306 -21.078 1.00 96.75 212 ARG A N 1
ATOM 1616 C CA . ARG A 1 212 ? 0.171 0.783 -22.029 1.00 96.75 212 ARG A CA 1
ATOM 1617 C C . ARG A 1 212 ? 0.590 -0.651 -21.726 1.00 96.75 212 ARG A C 1
ATOM 1619 O O . ARG A 1 212 ? 0.768 -1.427 -22.662 1.00 96.75 212 ARG A O 1
ATOM 1626 N N . VAL A 1 213 ? 0.784 -0.980 -20.449 1.00 95.88 213 VAL A N 1
ATOM 1627 C CA . VAL A 1 213 ? 1.234 -2.316 -20.014 1.00 95.88 213 VAL A CA 1
ATOM 1628 C C . VAL A 1 213 ? 0.094 -3.220 -19.567 1.00 95.88 213 VAL A C 1
ATOM 1630 O O . VAL A 1 213 ? 0.362 -4.340 -19.140 1.00 95.88 213 VAL A O 1
ATOM 1633 N N . GLU A 1 214 ? -1.146 -2.726 -19.629 1.00 95.06 214 GLU A N 1
ATOM 1634 C CA . GLU A 1 214 ? -2.336 -3.395 -19.098 1.00 95.06 214 GLU A CA 1
ATOM 1635 C C . GLU A 1 214 ? -2.081 -3.901 -17.667 1.00 95.06 214 GLU A C 1
ATOM 1637 O O . GLU A 1 214 ? -2.206 -5.090 -17.364 1.00 95.06 214 GLU A O 1
ATOM 1642 N N . ALA A 1 215 ? -1.629 -2.990 -16.792 1.00 95.62 215 ALA A N 1
ATOM 1643 C CA . ALA A 1 215 ? -1.154 -3.344 -15.456 1.00 95.62 215 ALA A CA 1
ATOM 1644 C C . ALA A 1 215 ? -2.229 -4.105 -14.669 1.00 95.62 215 ALA A C 1
ATOM 1646 O O . ALA A 1 215 ? -3.297 -3.572 -14.366 1.00 95.62 215 ALA A O 1
ATOM 1647 N N . ARG A 1 216 ? -1.921 -5.355 -14.312 1.00 94.56 216 ARG A N 1
ATOM 1648 C CA . ARG A 1 216 ? -2.856 -6.256 -13.631 1.00 94.56 216 ARG A CA 1
ATOM 1649 C C . ARG A 1 216 ? -2.954 -5.969 -12.140 1.00 94.56 216 ARG A C 1
ATOM 1651 O O . ARG A 1 216 ? -4.009 -6.119 -11.538 1.00 94.56 216 ARG A O 1
ATOM 1658 N N . GLU A 1 217 ? -1.843 -5.543 -11.553 1.00 95.94 217 GLU A N 1
ATOM 1659 C CA . GLU A 1 217 ? -1.756 -5.142 -10.155 1.00 95.94 217 GLU A CA 1
ATOM 1660 C C . GLU A 1 217 ? -1.183 -3.732 -10.061 1.00 95.94 217 GLU A C 1
ATOM 1662 O O . GLU A 1 217 ? -0.127 -3.439 -10.618 1.00 95.94 217 GLU A O 1
ATOM 1667 N N . ILE A 1 218 ? -1.864 -2.855 -9.331 1.00 97.50 218 ILE A N 1
ATOM 1668 C CA . ILE A 1 218 ? -1.435 -1.481 -9.075 1.00 97.50 218 ILE A CA 1
ATOM 1669 C C . ILE A 1 218 ? -1.462 -1.289 -7.565 1.00 97.50 218 ILE A C 1
ATOM 1671 O O . ILE A 1 218 ? -2.522 -1.108 -6.960 1.00 97.50 218 ILE A O 1
ATOM 1675 N N . LEU A 1 219 ? -0.285 -1.357 -6.951 1.00 97.69 219 LEU A N 1
ATOM 1676 C CA . LEU A 1 219 ? -0.141 -1.278 -5.507 1.00 97.69 219 LEU A CA 1
ATOM 1677 C C . LEU A 1 219 ? 0.249 0.134 -5.093 1.00 97.69 219 LEU A C 1
ATOM 1679 O O . LEU A 1 219 ? 1.293 0.656 -5.495 1.00 97.69 219 LEU A O 1
ATOM 1683 N N . LEU A 1 220 ? -0.579 0.733 -4.243 1.00 95.94 220 LEU A N 1
ATOM 1684 C CA . LEU A 1 220 ? -0.277 2.011 -3.620 1.00 95.94 220 LEU A CA 1
ATOM 1685 C C . LEU A 1 220 ? 0.549 1.796 -2.352 1.00 95.94 220 LEU A C 1
ATOM 1687 O O . LEU A 1 220 ? 0.089 1.187 -1.387 1.00 95.94 220 LEU A O 1
ATOM 1691 N N . VAL A 1 221 ? 1.764 2.326 -2.334 1.00 94.94 221 VAL A N 1
ATOM 1692 C CA . VAL A 1 221 ? 2.623 2.300 -1.153 1.00 94.94 221 VAL A CA 1
ATOM 1693 C C . VAL A 1 221 ? 2.326 3.519 -0.290 1.00 94.94 221 VAL A C 1
ATOM 1695 O O . VAL A 1 221 ? 2.487 4.660 -0.732 1.00 94.94 221 VAL A O 1
ATOM 1698 N N . LEU A 1 222 ? 1.908 3.267 0.947 1.00 92.00 222 LEU A N 1
ATOM 1699 C CA . LEU A 1 222 ? 1.563 4.279 1.938 1.00 92.00 222 LEU A CA 1
ATOM 1700 C C . LEU A 1 222 ? 2.473 4.145 3.155 1.00 92.00 222 LEU A C 1
ATOM 1702 O O . LEU A 1 222 ? 2.704 3.046 3.660 1.00 92.00 222 LEU A O 1
ATOM 1706 N N . ASP A 1 223 ? 2.960 5.281 3.638 1.00 88.88 223 ASP A N 1
ATOM 1707 C CA . ASP A 1 223 ? 3.671 5.352 4.907 1.00 88.88 223 ASP A CA 1
ATOM 1708 C C . ASP A 1 223 ? 2.654 5.245 6.054 1.00 88.88 223 ASP A C 1
ATOM 1710 O O . ASP A 1 223 ? 1.680 5.998 6.110 1.00 88.88 223 ASP A O 1
ATOM 1714 N N . ALA A 1 224 ? 2.849 4.315 6.986 1.00 85.12 224 ALA A N 1
ATOM 1715 C CA . ALA A 1 224 ? 1.936 4.165 8.113 1.00 85.12 224 ALA A CA 1
ATOM 1716 C C . ALA A 1 224 ? 1.916 5.393 9.046 1.00 85.12 224 ALA A C 1
ATOM 1718 O O . ALA A 1 224 ? 0.957 5.563 9.806 1.00 85.12 224 ALA A O 1
ATOM 1719 N N . ALA A 1 225 ? 2.932 6.260 8.972 1.00 79.75 225 ALA A N 1
ATOM 1720 C CA . ALA A 1 225 ? 2.977 7.528 9.689 1.00 79.75 225 ALA A CA 1
ATOM 1721 C C . ALA A 1 225 ? 2.127 8.634 9.038 1.00 79.75 225 ALA A C 1
ATOM 1723 O O . ALA A 1 225 ? 1.741 9.581 9.725 1.00 79.75 225 ALA A O 1
ATOM 1724 N N . THR A 1 226 ? 1.791 8.544 7.744 1.00 77.44 226 THR A N 1
ATOM 1725 C CA . THR A 1 226 ? 0.989 9.577 7.069 1.00 77.44 226 THR A CA 1
ATOM 1726 C C . THR A 1 226 ? -0.489 9.374 7.388 1.00 77.44 226 THR A C 1
ATOM 1728 O O . THR A 1 226 ? -1.231 8.872 6.561 1.00 77.44 226 THR A O 1
ATOM 1731 N N . GLY A 1 227 ? -0.911 9.715 8.608 1.00 75.56 227 GLY A N 1
ATOM 1732 C CA . GLY A 1 227 ? -2.253 9.487 9.164 1.00 75.56 227 GLY A CA 1
ATOM 1733 C C . GLY A 1 227 ? -3.433 9.844 8.246 1.00 75.56 227 GLY A C 1
ATOM 1734 O O . GLY A 1 227 ? -3.872 9.031 7.434 1.00 75.56 227 GLY A O 1
ATOM 1735 N N . GLN A 1 228 ? -3.994 11.051 8.378 1.00 75.25 228 GLN A N 1
ATOM 1736 C CA . GLN A 1 228 ? -5.156 11.453 7.565 1.00 75.25 228 GLN A CA 1
ATOM 1737 C C . GLN A 1 228 ? -4.802 11.750 6.103 1.00 75.25 228 GLN A C 1
ATOM 1739 O O . GLN A 1 228 ? -5.649 11.596 5.224 1.00 75.25 228 GLN A O 1
ATOM 1744 N N . GLU A 1 229 ? -3.560 12.148 5.824 1.00 80.88 229 GLU A N 1
ATOM 1745 C CA . GLU A 1 229 ? -3.105 12.455 4.466 1.00 80.88 229 GLU A CA 1
ATOM 1746 C C . GLU A 1 229 ? -3.098 11.214 3.562 1.00 80.88 229 GLU A C 1
ATOM 1748 O O . GLU A 1 229 ? -3.471 11.322 2.392 1.00 80.88 229 GLU A O 1
ATOM 1753 N N . ALA A 1 230 ? -2.810 10.021 4.109 1.00 81.75 230 ALA A N 1
ATOM 1754 C CA . ALA A 1 230 ? -2.901 8.769 3.356 1.00 81.75 230 ALA A CA 1
ATOM 1755 C C . ALA A 1 230 ? -4.281 8.556 2.734 1.00 81.75 230 ALA A C 1
ATOM 1757 O O . ALA A 1 230 ? -4.371 7.967 1.663 1.00 81.75 230 ALA A O 1
ATOM 1758 N N . VAL A 1 231 ? -5.349 9.057 3.362 1.00 82.62 231 VAL A N 1
ATOM 1759 C CA . VAL A 1 231 ? -6.707 8.946 2.822 1.00 82.62 231 VAL A CA 1
ATOM 1760 C C . VAL A 1 231 ? -6.864 9.758 1.544 1.00 82.62 231 VAL A C 1
ATOM 1762 O O . VAL A 1 231 ? -7.336 9.230 0.546 1.00 82.62 231 VAL A O 1
ATOM 1765 N N . SER A 1 232 ? -6.438 11.023 1.559 1.00 85.62 232 SER A N 1
ATOM 1766 C CA . SER A 1 232 ? -6.533 11.900 0.385 1.00 85.62 232 SER A CA 1
ATOM 1767 C C . SER A 1 232 ? -5.717 11.352 -0.788 1.00 85.62 232 SER A C 1
ATOM 1769 O O . SER A 1 232 ? -6.189 11.324 -1.926 1.00 85.62 232 SER A O 1
ATOM 1771 N N . VAL A 1 233 ? -4.513 10.854 -0.485 1.00 88.81 233 VAL A N 1
ATOM 1772 C CA . VAL A 1 233 ? -3.629 10.195 -1.452 1.00 88.81 233 VAL A CA 1
ATOM 1773 C C . VAL A 1 233 ? -4.287 8.944 -2.013 1.00 88.81 233 VAL A C 1
ATOM 1775 O O . VAL A 1 233 ? -4.355 8.784 -3.227 1.00 88.81 233 VAL A O 1
ATOM 1778 N N . ALA A 1 234 ? -4.801 8.074 -1.149 1.00 90.56 234 ALA A N 1
ATOM 1779 C CA . ALA A 1 234 ? -5.436 6.836 -1.566 1.00 90.56 234 ALA A CA 1
ATOM 1780 C C . ALA A 1 234 ? -6.641 7.078 -2.478 1.00 90.56 234 ALA A C 1
ATOM 1782 O O . ALA A 1 234 ? -6.734 6.430 -3.515 1.00 90.56 234 ALA A O 1
ATOM 1783 N N . THR A 1 235 ? -7.502 8.042 -2.144 1.00 90.38 235 THR A N 1
ATOM 1784 C CA . THR A 1 235 ? -8.647 8.416 -2.981 1.00 90.38 235 THR A CA 1
ATOM 1785 C C . THR A 1 235 ? -8.206 8.912 -4.356 1.00 90.38 235 THR A C 1
ATOM 1787 O O . THR A 1 235 ? -8.659 8.373 -5.355 1.00 90.38 235 THR A O 1
ATOM 1790 N N . HIS A 1 236 ? -7.274 9.867 -4.430 1.00 91.19 236 HIS A N 1
ATOM 1791 C CA . HIS A 1 236 ? -6.820 10.406 -5.720 1.00 91.19 236 HIS A CA 1
ATOM 1792 C C . HIS A 1 236 ? -6.162 9.347 -6.611 1.00 91.19 236 HIS A C 1
ATOM 1794 O O . HIS A 1 236 ? -6.422 9.289 -7.811 1.00 91.19 236 HIS A O 1
ATOM 1800 N N . PHE A 1 237 ? -5.289 8.511 -6.041 1.00 92.75 237 PHE A N 1
ATOM 1801 C CA . PHE A 1 237 ? -4.633 7.455 -6.811 1.00 92.75 237 PHE A CA 1
ATOM 1802 C C . PHE A 1 237 ? -5.629 6.376 -7.247 1.00 92.75 237 PHE A C 1
ATOM 1804 O O . PHE A 1 237 ? -5.498 5.873 -8.359 1.00 92.75 237 PHE A O 1
ATOM 1811 N N . ASP A 1 238 ? -6.620 6.029 -6.422 1.00 94.75 238 ASP A N 1
ATOM 1812 C CA . ASP A 1 238 ? -7.660 5.072 -6.810 1.00 94.75 238 ASP A CA 1
ATOM 1813 C C . ASP A 1 238 ? -8.582 5.629 -7.899 1.00 94.75 238 ASP A C 1
ATOM 1815 O O . ASP A 1 238 ? -8.827 4.948 -8.889 1.00 94.75 238 ASP A O 1
ATOM 1819 N N . GLU A 1 239 ? -9.020 6.884 -7.786 1.00 93.38 239 GLU A N 1
ATOM 1820 C CA . GLU A 1 239 ? -9.857 7.537 -8.801 1.00 93.38 239 GLU A CA 1
ATOM 1821 C C . GLU A 1 239 ? -9.158 7.614 -10.165 1.00 93.38 239 GLU A C 1
ATOM 1823 O O . GLU A 1 239 ? -9.787 7.392 -11.200 1.00 93.38 239 GLU A O 1
ATOM 1828 N N . ALA A 1 240 ? -7.852 7.890 -10.182 1.00 92.56 240 ALA A N 1
ATOM 1829 C CA . ALA A 1 240 ? -7.097 8.003 -11.425 1.00 92.56 240 A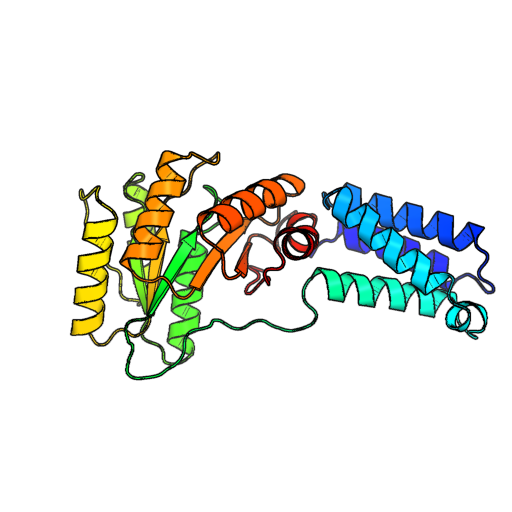LA A CA 1
ATOM 1830 C C . ALA A 1 240 ? -6.648 6.646 -11.990 1.00 92.56 240 ALA A C 1
ATOM 1832 O O . ALA A 1 240 ? -6.781 6.384 -13.190 1.00 92.56 240 ALA A O 1
ATOM 1833 N N . LEU A 1 241 ? -6.076 5.783 -11.144 1.00 94.19 241 LEU A N 1
ATOM 1834 C CA . LEU A 1 241 ? -5.419 4.548 -11.578 1.00 94.19 241 LEU A CA 1
ATOM 1835 C C . LEU A 1 241 ? -6.292 3.306 -11.428 1.00 94.19 241 LEU A C 1
ATOM 1837 O O . LEU A 1 241 ? -6.063 2.350 -12.165 1.00 94.19 241 LEU A O 1
ATOM 1841 N N . GLY A 1 242 ? -7.282 3.311 -10.537 1.00 94.56 242 GLY A N 1
ATOM 1842 C CA . GLY A 1 242 ? -8.018 2.113 -10.148 1.00 94.56 242 GLY A CA 1
ATOM 1843 C C . GLY A 1 242 ? -7.103 1.136 -9.418 1.00 94.56 242 GLY A C 1
ATOM 1844 O O . GLY A 1 242 ? -6.836 0.044 -9.917 1.00 94.56 242 GLY A O 1
ATOM 1845 N N . ILE A 1 243 ? -6.583 1.532 -8.252 1.00 96.19 243 ILE A N 1
ATOM 1846 C CA . ILE A 1 243 ? -5.602 0.716 -7.524 1.00 96.19 243 ILE A CA 1
ATOM 1847 C C . ILE A 1 243 ? -6.217 -0.631 -7.117 1.00 96.19 243 ILE A C 1
ATOM 1849 O O . ILE A 1 243 ? -7.421 -0.751 -6.860 1.00 96.19 243 ILE A O 1
ATOM 1853 N N . THR A 1 244 ? -5.389 -1.669 -7.046 1.00 96.44 244 THR A N 1
ATOM 1854 C CA . THR A 1 244 ? -5.825 -3.035 -6.703 1.00 96.44 244 THR A CA 1
ATOM 1855 C C . THR A 1 244 ? -5.591 -3.367 -5.232 1.00 96.44 244 THR A C 1
ATOM 1857 O O . THR A 1 244 ? -6.191 -4.299 -4.697 1.00 96.44 244 THR A O 1
ATOM 1860 N N . GLY A 1 245 ? -4.744 -2.595 -4.552 1.00 95.25 245 GLY A N 1
ATOM 1861 C CA . GLY A 1 245 ? -4.504 -2.710 -3.122 1.00 95.25 245 GLY A CA 1
ATOM 1862 C C . GLY A 1 245 ? -3.402 -1.776 -2.637 1.00 95.25 245 GLY A C 1
ATOM 1863 O O . GLY A 1 245 ? -2.845 -0.991 -3.407 1.00 95.25 245 GLY A O 1
ATOM 1864 N N . ALA A 1 246 ? -3.079 -1.873 -1.350 1.00 94.31 246 ALA A N 1
ATOM 1865 C CA . ALA A 1 246 ? -2.007 -1.096 -0.737 1.00 94.31 246 ALA A CA 1
ATOM 1866 C C . ALA A 1 246 ? -0.910 -1.951 -0.100 1.00 94.31 246 ALA A C 1
ATOM 1868 O O . ALA A 1 246 ? -1.135 -3.082 0.343 1.00 94.31 246 ALA A O 1
ATOM 1869 N N . ILE A 1 247 ? 0.273 -1.345 -0.013 1.00 94.75 247 ILE A N 1
ATOM 1870 C CA . ILE A 1 247 ? 1.378 -1.767 0.844 1.00 94.75 247 ILE A CA 1
ATOM 1871 C C . ILE A 1 247 ? 1.546 -0.698 1.920 1.00 94.75 247 ILE A C 1
ATOM 1873 O O . ILE A 1 247 ? 1.846 0.453 1.605 1.00 94.75 247 ILE A O 1
ATOM 1877 N N . LEU A 1 248 ? 1.379 -1.073 3.185 1.00 92.19 248 LEU A N 1
ATOM 1878 C CA . LEU A 1 248 ? 1.692 -0.192 4.308 1.00 92.19 248 LEU A CA 1
ATOM 1879 C C . LEU A 1 248 ? 3.148 -0.381 4.712 1.00 92.19 248 LEU A C 1
ATOM 1881 O O . LEU A 1 248 ? 3.567 -1.509 4.956 1.00 92.19 248 LEU A O 1
ATOM 1885 N N . THR A 1 249 ? 3.924 0.693 4.799 1.00 92.19 249 THR A N 1
ATOM 1886 C CA . THR A 1 249 ? 5.336 0.643 5.204 1.00 92.19 249 THR A CA 1
ATOM 1887 C C . THR A 1 249 ? 5.553 1.296 6.564 1.00 92.19 249 THR A C 1
ATOM 1889 O O . THR A 1 249 ? 4.699 2.040 7.043 1.00 92.19 249 THR A O 1
ATOM 1892 N N . LYS A 1 250 ? 6.714 1.025 7.177 1.00 87.56 250 LYS A N 1
ATOM 1893 C CA . LYS A 1 250 ? 7.153 1.620 8.451 1.00 87.56 250 LYS A CA 1
ATOM 1894 C C . LYS A 1 250 ? 6.180 1.369 9.613 1.00 87.56 250 LYS A C 1
ATOM 1896 O O . LYS A 1 250 ? 6.021 2.222 10.485 1.00 87.56 250 LYS A O 1
ATOM 1901 N N . LEU A 1 251 ? 5.503 0.216 9.627 1.00 83.38 251 LEU A N 1
ATOM 1902 C CA . LEU A 1 251 ? 4.577 -0.148 10.710 1.00 83.38 251 LEU A CA 1
ATOM 1903 C C . LEU A 1 251 ? 5.296 -0.470 12.027 1.00 83.38 251 LEU A C 1
ATOM 1905 O O . LEU A 1 251 ? 4.670 -0.476 13.087 1.00 83.38 251 LEU A O 1
ATOM 1909 N N . ASP A 1 252 ? 6.593 -0.746 11.945 1.00 78.69 252 ASP A N 1
ATOM 1910 C CA . ASP A 1 252 ? 7.539 -0.925 13.043 1.00 78.69 252 ASP A CA 1
ATOM 1911 C C . ASP A 1 252 ? 7.974 0.394 13.704 1.00 78.69 252 ASP A C 1
ATOM 1913 O O . ASP A 1 252 ? 8.489 0.378 14.821 1.00 78.69 252 ASP A O 1
ATOM 1917 N N . GLY A 1 253 ? 7.751 1.534 13.041 1.00 73.56 253 GLY A N 1
ATOM 1918 C CA . GLY A 1 253 ? 8.065 2.861 13.569 1.00 73.56 253 GLY A CA 1
ATOM 1919 C C . GLY A 1 253 ? 6.991 3.430 14.504 1.00 73.56 253 GLY A C 1
ATOM 1920 O O . GLY A 1 253 ? 6.113 2.722 14.996 1.00 73.56 253 GLY A O 1
ATOM 1921 N N . ASP A 1 254 ? 7.015 4.755 14.695 1.00 63.50 254 ASP A N 1
ATOM 1922 C CA . ASP A 1 254 ? 5.991 5.530 15.429 1.00 63.50 254 ASP A CA 1
ATOM 1923 C C . ASP A 1 254 ? 4.682 5.671 14.620 1.00 63.50 254 ASP A C 1
ATOM 1925 O O . ASP A 1 254 ? 4.079 6.737 14.480 1.00 63.50 254 ASP A O 1
ATOM 1929 N N . ALA A 1 255 ? 4.268 4.576 13.986 1.00 66.44 255 ALA A N 1
ATOM 1930 C CA . ALA A 1 255 ? 3.035 4.508 13.240 1.00 66.44 255 ALA A CA 1
ATOM 1931 C C . ALA A 1 255 ? 1.869 4.511 14.229 1.00 66.44 255 ALA A C 1
ATOM 1933 O O . ALA A 1 255 ? 1.745 3.644 15.096 1.00 66.44 255 ALA A O 1
ATOM 1934 N N . ARG A 1 256 ? 0.970 5.479 14.068 1.00 74.25 256 ARG A N 1
ATOM 1935 C CA . ARG A 1 256 ? -0.238 5.601 14.890 1.00 74.25 256 ARG A CA 1
ATOM 1936 C C . ARG A 1 256 ? -1.357 4.647 14.458 1.00 74.25 256 ARG A C 1
ATOM 1938 O O . ARG A 1 256 ? -2.227 4.323 15.257 1.00 74.25 256 ARG A O 1
ATOM 1945 N N . GLY A 1 257 ? -1.311 4.149 13.219 1.00 77.19 257 GLY A N 1
ATOM 1946 C CA . GLY A 1 257 ? -2.270 3.178 12.666 1.00 77.19 257 GLY A CA 1
ATOM 1947 C C . GLY A 1 257 ? -3.463 3.787 11.930 1.00 77.19 257 GLY A C 1
ATOM 1948 O O . GLY A 1 257 ? -4.228 3.058 11.298 1.00 77.19 257 GLY A O 1
ATOM 1949 N N . GLY A 1 258 ? -3.583 5.117 11.926 1.00 83.06 258 GLY A N 1
ATOM 1950 C CA . GLY A 1 258 ? -4.645 5.849 11.239 1.00 83.06 258 GLY A CA 1
ATOM 1951 C C . GLY A 1 258 ? -4.756 5.548 9.747 1.00 83.06 258 GLY A C 1
ATOM 1952 O O . GLY A 1 258 ? -5.862 5.311 9.255 1.00 83.06 258 GLY A O 1
ATOM 1953 N N . ALA A 1 259 ? -3.622 5.476 9.044 1.00 83.88 259 ALA A N 1
ATOM 1954 C CA . ALA A 1 259 ? -3.580 5.165 7.615 1.00 83.88 259 ALA A CA 1
ATOM 1955 C C . ALA A 1 259 ? -4.157 3.770 7.314 1.00 83.88 259 ALA A C 1
ATOM 1957 O O . ALA A 1 259 ? -4.975 3.620 6.408 1.00 83.88 259 ALA A O 1
ATOM 1958 N N . ALA A 1 260 ? -3.800 2.766 8.123 1.00 84.75 260 ALA A N 1
ATOM 1959 C CA . ALA A 1 260 ? -4.267 1.390 7.958 1.00 84.75 260 ALA A CA 1
ATOM 1960 C C . ALA A 1 260 ? -5.783 1.269 8.151 1.00 84.75 260 ALA A C 1
ATOM 1962 O O . ALA A 1 260 ? -6.483 0.713 7.309 1.00 84.75 260 ALA A O 1
ATOM 1963 N N . LEU A 1 261 ? -6.293 1.845 9.243 1.00 84.56 261 LEU A N 1
ATOM 1964 C CA . LEU A 1 261 ? -7.712 1.787 9.596 1.00 84.56 261 LEU A CA 1
ATOM 1965 C C . LEU A 1 261 ? -8.597 2.608 8.651 1.00 84.56 261 LEU A C 1
ATOM 1967 O O . LEU A 1 261 ? -9.790 2.340 8.550 1.00 84.56 261 LEU A O 1
ATOM 1971 N N . SER A 1 262 ? -8.029 3.607 7.971 1.00 87.19 262 SER A N 1
ATOM 1972 C CA . SER A 1 262 ? -8.793 4.505 7.100 1.00 87.19 262 SER A CA 1
ATOM 1973 C C . SER A 1 262 ? -8.756 4.110 5.625 1.00 87.19 262 SER A C 1
ATOM 1975 O O . SER A 1 262 ? -9.693 4.437 4.903 1.00 87.19 262 SER A O 1
ATOM 1977 N N . PHE A 1 263 ? -7.704 3.422 5.166 1.00 88.75 263 PHE A N 1
ATOM 1978 C CA . PHE A 1 263 ? -7.517 3.100 3.749 1.00 88.75 263 PHE A CA 1
ATOM 1979 C C . PHE A 1 263 ? -8.690 2.300 3.175 1.00 88.75 263 PHE A C 1
ATOM 1981 O O . PHE A 1 263 ? -9.307 2.727 2.201 1.00 88.75 263 PHE A O 1
ATOM 1988 N N . ARG A 1 264 ? -9.028 1.169 3.807 1.00 86.50 264 ARG A N 1
ATOM 1989 C CA . ARG A 1 264 ? -10.046 0.242 3.297 1.00 86.50 264 ARG A CA 1
ATOM 1990 C C . ARG A 1 264 ? -11.445 0.849 3.301 1.00 86.50 264 ARG A C 1
ATOM 1992 O O . ARG A 1 264 ? -12.171 0.681 2.331 1.00 86.50 264 ARG A O 1
ATOM 1999 N N . GLU A 1 265 ? -11.825 1.553 4.366 1.00 86.06 265 GLU A N 1
ATOM 2000 C CA . GLU A 1 265 ? -13.155 2.177 4.459 1.00 86.06 265 GLU A CA 1
ATOM 2001 C C . GLU A 1 265 ? -13.345 3.253 3.375 1.00 86.06 265 GLU A C 1
ATOM 2003 O O . GLU A 1 265 ? -14.465 3.477 2.925 1.00 86.06 265 GLU A O 1
ATOM 2008 N N . VAL A 1 266 ? -12.264 3.907 2.931 1.00 86.69 266 VAL A N 1
ATOM 2009 C CA . VAL A 1 266 ? -12.347 4.997 1.950 1.00 86.69 266 VAL A CA 1
ATOM 2010 C C . VAL A 1 266 ? -12.219 4.518 0.506 1.00 86.69 266 VAL A C 1
ATOM 2012 O O . VAL A 1 266 ? -12.966 4.996 -0.341 1.00 86.69 266 VAL A O 1
ATOM 2015 N N . THR A 1 267 ? -11.302 3.596 0.206 1.00 89.06 267 THR A N 1
ATOM 2016 C CA . THR A 1 267 ? -11.088 3.113 -1.174 1.00 89.06 267 THR A CA 1
ATOM 2017 C C . THR A 1 267 ? -11.850 1.826 -1.487 1.00 89.06 267 THR A C 1
ATOM 2019 O O . THR A 1 267 ? -11.999 1.442 -2.642 1.00 89.06 267 THR A O 1
ATOM 2022 N N . GLY A 1 268 ? -12.295 1.092 -0.465 1.00 89.81 268 GLY A N 1
ATOM 2023 C CA . GLY A 1 268 ? -12.815 -0.268 -0.616 1.00 89.81 268 GLY A CA 1
ATOM 2024 C C . GLY A 1 268 ? -11.748 -1.304 -0.992 1.00 89.81 268 GLY A C 1
ATOM 2025 O O . GLY A 1 268 ? -12.074 -2.481 -1.150 1.00 89.81 268 GLY A O 1
ATOM 2026 N N . LYS A 1 269 ? -10.476 -0.905 -1.132 1.00 92.62 269 LYS A N 1
ATOM 2027 C CA . LYS A 1 269 ? -9.383 -1.777 -1.579 1.00 92.62 269 LYS A CA 1
ATOM 2028 C C . LYS A 1 269 ? -8.689 -2.454 -0.394 1.00 92.62 269 LYS A C 1
ATOM 2030 O O . LYS A 1 269 ? -8.636 -1.890 0.702 1.00 92.62 269 LYS A O 1
ATOM 2035 N N . PRO A 1 270 ? -8.137 -3.663 -0.583 1.00 93.25 270 PRO A N 1
ATOM 2036 C CA . PRO A 1 270 ? -7.457 -4.382 0.485 1.00 93.25 270 PRO A CA 1
ATOM 2037 C C . PRO A 1 270 ? -6.041 -3.849 0.740 1.00 93.25 270 PRO A C 1
ATOM 2039 O O . PRO A 1 270 ? -5.344 -3.391 -0.169 1.00 93.25 270 PRO A O 1
ATOM 2042 N N . ILE A 1 271 ? -5.572 -3.996 1.979 1.00 92.25 271 ILE A N 1
ATOM 2043 C CA . ILE A 1 271 ? -4.141 -3.937 2.298 1.00 92.25 271 ILE A CA 1
ATOM 2044 C C . ILE A 1 271 ? -3.564 -5.324 1.996 1.00 92.25 271 ILE A C 1
ATOM 2046 O O . ILE A 1 271 ? -3.949 -6.301 2.637 1.00 92.25 271 ILE A O 1
ATOM 2050 N N . LYS A 1 272 ? -2.669 -5.428 1.008 1.00 94.25 272 LYS A N 1
ATOM 2051 C CA . LYS A 1 272 ? -2.090 -6.717 0.582 1.00 94.25 272 LYS A CA 1
ATOM 2052 C C . LYS A 1 272 ? -0.812 -7.062 1.338 1.00 94.25 272 LYS A C 1
ATOM 2054 O O . LYS A 1 272 ? -0.553 -8.230 1.613 1.00 94.25 272 LYS A O 1
ATOM 2059 N N . PHE A 1 273 ? -0.026 -6.046 1.695 1.00 94.19 273 PHE A N 1
ATOM 2060 C CA . PHE A 1 273 ? 1.232 -6.226 2.415 1.00 94.19 273 PHE A CA 1
ATOM 2061 C C . PHE A 1 273 ? 1.434 -5.163 3.494 1.00 94.19 273 PHE A C 1
ATOM 2063 O O . PHE A 1 273 ? 0.977 -4.025 3.382 1.00 94.19 273 PHE A O 1
ATOM 2070 N N . ALA A 1 274 ? 2.173 -5.560 4.524 1.00 91.12 274 ALA A N 1
ATOM 2071 C CA . ALA A 1 274 ? 2.555 -4.747 5.664 1.00 91.12 274 ALA A CA 1
ATOM 2072 C C . ALA A 1 274 ? 4.066 -4.903 5.887 1.00 91.12 274 ALA A C 1
ATOM 2074 O O . ALA A 1 274 ? 4.560 -6.014 6.075 1.00 91.12 274 ALA A O 1
ATOM 2075 N N . GLY A 1 275 ? 4.803 -3.798 5.823 1.00 87.62 275 GLY A N 1
ATOM 2076 C CA . GLY A 1 275 ? 6.220 -3.722 6.148 1.00 87.62 275 GLY A CA 1
ATOM 2077 C C . GLY A 1 275 ? 6.401 -3.526 7.647 1.00 87.62 275 GLY A C 1
ATOM 2078 O O . GLY A 1 275 ? 6.130 -2.432 8.142 1.00 87.62 275 GLY A O 1
ATOM 2079 N N . ILE A 1 276 ? 6.845 -4.594 8.308 1.00 81.94 276 ILE A N 1
ATOM 2080 C CA . ILE A 1 276 ? 7.217 -4.696 9.726 1.00 81.94 276 ILE A CA 1
ATOM 2081 C C . ILE A 1 276 ? 8.732 -4.923 9.804 1.00 81.94 276 ILE A C 1
ATOM 2083 O O . ILE A 1 276 ? 9.288 -5.462 8.811 1.00 81.94 276 ILE A O 1
#

Foldseek 3Di:
DLVQLVVQLVVLLVQLQPDQADDLVNLVVSLVSNLVSLVVLLADNVLSVVLSVQLSVVLPDPVLRPDSRNSVVSNVSSVVSLCVLQDVDADDAPQDDDDPDAAEAEQDEAPPLCLLVVLLVVCLVCVVVVAQEEEEEAALPDQVSLVVSVVSCVVSVHHYQYDPPDPQSLVSLVVQRVVCVVVVHRYYYYSHDHYNDDDPVRLVSVLVSCVSNVHRAYEYRGELQCANVLLVRLVVSCVRRVHQEYEYAPPVHPRNRNNSSHNCVRNVHHHNYYHD

Radius of gyration: 21.92 Å; Cα contacts (8 Å, |Δi|>4): 492; chains: 1; bounding box: 53×36×61 Å

Nearest PDB structures (foldseek):
  7o5b-assembly1_g  TM=9.483E-01  e=1.079E-29  Bacillus subtilis subsp. subtilis str. 168
  1ng1-assembly1_A  TM=9.125E-01  e=3.357E-27  Thermus aquaticus
  2ng1-assembly1_A  TM=9.241E-01  e=9.064E-27  Thermus aquaticus
  2ffh-assembly1_A  TM=8.884E-01  e=4.674E-27  Thermus aquaticus
  3zn8-assembly1_A  TM=9.311E-01  e=1.785E-25  Escherichia coli

pLDDT: mean 89.56, std 7.55, range [63.5, 98.69]

Solvent-accessible surface area (backbone atoms only — not comparable to full-atom values): 14579 Å² total; per-residue (Å²): 115,27,57,74,35,49,54,49,46,52,53,50,44,54,58,37,54,70,42,95,69,88,48,74,67,59,51,53,52,48,51,49,53,50,42,49,34,40,48,76,15,31,26,35,67,67,53,45,52,50,51,50,50,54,41,50,58,58,52,70,32,69,74,36,73,73,39,95,54,38,27,55,50,42,49,48,47,51,49,54,51,51,38,57,38,54,50,81,65,90,50,77,81,81,70,84,86,72,88,79,56,50,38,31,29,39,36,38,44,47,51,91,24,49,44,64,62,47,50,52,54,49,38,53,52,42,40,75,68,78,46,42,43,34,42,30,58,45,29,61,86,42,72,67,55,42,55,49,48,49,52,49,24,59,76,66,76,41,55,67,46,76,60,87,90,55,71,57,55,58,62,52,49,53,53,47,54,51,51,29,51,76,72,68,26,45,34,36,41,33,33,45,56,53,39,93,61,94,48,70,72,58,53,54,49,51,38,50,42,38,66,71,57,60,46,66,37,33,34,38,26,37,37,20,63,40,22,53,60,40,43,59,51,49,46,54,48,33,76,67,63,59,50,62,25,29,31,38,22,54,41,73,52,91,14,42,43,7,21,58,52,27,40,26,76,71,63,72,36,47,61,57,44,74,40,109

Secondary structure (DSSP, 8-state):
--HHHHHHHHHHHHHHHT-SS--HHHHHHHHHHHHHHHHHTT--HHHHHHHHHHHHHHHTSHHHHT-SSHHHHHHHHHHHHHHHHH-SSPPPP----SSSPSEEEEEE--TTS-HHHHHHHHHHHHHHTT--EEEEEE-TT-HHHHHHHHHHHHHHT--EE--TT---HHHHHHHHHHHHHHHT--EEEEEE---SS--HHHHHHHHHHHHHHT-SEEEEEEETT-TTHHHHHHHHHHHHH---EEEEE-TTSS--SHHHHHHHHHH---EEEE--

Sequence (276 aa):
MFDALSEKLQKTFKNLRGLGKISESNVAESLREVRMALLDADVNFKVAKQFIGRVKEKALGEEVIASIQPGQQIVKIINDELVGLLGAERSELDLPRGFALPLAMMICGLHGAGKTTSSGKLARLLAAEDRKPLLVGADVYRPAAMDQLETLAKQLDLPCFLMRGEKDVNKIADAAMAKAKEEGIDVVIFDTAGRLQIDEPLVQELVRLRDRVEAREILLVLDAATGQEAVSVATHFDEALGITGAILTKLDGDARGGAALSFREVTGKPIKFAGI

Mean predicted aligned error: 5.69 Å